Protein AF-0000000070417004 (afdb_homodimer)

Nearest PDB structures (foldseek):
  1mjh-assembly1_A  TM=8.478E-01  e=7.014E-10  Methanocaldococcus jannaschii
  3s3t-assembly1_A  TM=7.901E-01  e=2.194E-10  Lactiplantibacillus plantarum
  1mjh-assembly1_B  TM=7.418E-01  e=4.463E-10  Methanocaldococcus jannaschii
  3hgm-assembly2_D  TM=7.716E-01  e=3.096E-09  Halomonas elongata
  3hgm-assembly1_B  TM=7.021E-01  e=8.513E-10  Halomonas elongata

Structure (mmCIF, N/CA/C/O backbone):
data_AF-0000000070417004-model_v1
#
loop_
_entity.id
_entity.type
_entity.pdbx_description
1 polymer 'Uncharacterized protein LOC111131779'
#
loop_
_atom_site.group_PDB
_atom_site.id
_atom_site.type_symbol
_atom_site.label_atom_id
_atom_site.label_alt_id
_atom_site.label_comp_id
_atom_site.label_asym_id
_atom_site.label_entity_id
_atom_site.label_seq_id
_atom_site.pdbx_PDB_ins_code
_atom_site.Cartn_x
_atom_site.Cartn_y
_atom_site.Cartn_z
_atom_site.occupancy
_atom_site.B_iso_or_equiv
_atom_site.auth_seq_id
_atom_site.auth_comp_id
_atom_site.auth_asym_id
_atom_site.auth_atom_id
_atom_site.pdbx_PDB_model_num
ATOM 1 N N . MET A 1 1 ? 21.156 5.961 -2.596 1 75.19 1 MET A N 1
ATOM 2 C CA . MET A 1 1 ? 20.5 7.184 -2.129 1 75.19 1 MET A CA 1
ATOM 3 C C . MET A 1 1 ? 19.375 6.859 -1.156 1 75.19 1 MET A C 1
ATOM 5 O O . MET A 1 1 ? 18.797 5.777 -1.212 1 75.19 1 MET A O 1
ATOM 9 N N . ALA A 1 2 ? 19.109 7.773 -0.152 1 89.44 2 ALA A N 1
ATOM 10 C CA . ALA A 1 2 ? 18.094 7.555 0.874 1 89.44 2 ALA A CA 1
ATOM 11 C C . ALA A 1 2 ? 16.688 7.578 0.271 1 89.44 2 ALA A C 1
ATOM 13 O O . ALA A 1 2 ? 16.422 8.344 -0.654 1 89.44 2 ALA A O 1
ATOM 14 N N . ARG A 1 3 ? 15.898 6.703 0.619 1 96.19 3 ARG A N 1
ATOM 15 C CA . ARG A 1 3 ? 14.5 6.688 0.207 1 96.19 3 ARG A CA 1
ATOM 16 C C . ARG A 1 3 ? 13.703 7.781 0.91 1 96.19 3 ARG A C 1
ATOM 18 O O . ARG A 1 3 ? 13.898 8.023 2.104 1 96.19 3 ARG A O 1
ATOM 25 N N . THR A 1 4 ? 12.859 8.469 0.142 1 98 4 THR A N 1
ATOM 26 C CA . THR A 1 4 ? 11.914 9.406 0.732 1 98 4 THR A CA 1
ATOM 27 C C . THR A 1 4 ? 10.508 8.812 0.762 1 98 4 THR A C 1
ATOM 29 O O . THR A 1 4 ? 10 8.352 -0.264 1 98 4 THR A O 1
ATOM 32 N N . ILE A 1 5 ? 9.922 8.867 1.949 1 98.44 5 ILE A N 1
ATOM 33 C CA . ILE A 1 5 ? 8.594 8.312 2.168 1 98.44 5 ILE A CA 1
ATOM 34 C C . ILE A 1 5 ? 7.648 9.414 2.643 1 98.44 5 ILE A C 1
ATOM 36 O O . ILE A 1 5 ? 7.949 10.133 3.602 1 98.44 5 ILE A O 1
ATOM 40 N N . VAL A 1 6 ? 6.566 9.531 1.953 1 98.62 6 VAL A N 1
ATOM 41 C CA . VAL A 1 6 ? 5.527 10.453 2.406 1 98.62 6 VAL A CA 1
ATOM 42 C C . VAL A 1 6 ? 4.457 9.68 3.18 1 98.62 6 VAL A C 1
ATOM 44 O O . VAL A 1 6 ? 3.939 8.672 2.699 1 98.62 6 VAL A O 1
ATOM 47 N N . ILE A 1 7 ? 4.172 10.18 4.367 1 98.44 7 ILE A N 1
ATOM 48 C CA . ILE A 1 7 ? 3.115 9.578 5.18 1 98.44 7 ILE A CA 1
ATOM 49 C C . ILE A 1 7 ? 2.027 10.617 5.453 1 98.44 7 ILE A C 1
ATOM 51 O O . ILE A 1 7 ? 2.303 11.688 6.008 1 98.44 7 ILE A O 1
ATOM 55 N N . ALA A 1 8 ? 0.791 10.281 5.039 1 97.69 8 ALA A N 1
ATOM 56 C CA . ALA A 1 8 ? -0.36 11.148 5.273 1 97.69 8 ALA A CA 1
ATOM 57 C C . ALA A 1 8 ? -0.94 10.922 6.668 1 97.69 8 ALA A C 1
ATOM 59 O O . ALA A 1 8 ? -1.358 9.812 7 1 97.69 8 ALA A O 1
ATOM 60 N N . MET A 1 9 ? -0.96 12.008 7.43 1 95.38 9 MET A N 1
ATOM 61 C CA . MET A 1 9 ? -1.504 11.891 8.781 1 95.38 9 MET A CA 1
ATOM 62 C C . MET A 1 9 ? -2.477 13.023 9.078 1 95.38 9 MET A C 1
ATOM 64 O O . MET A 1 9 ? -2.279 14.148 8.617 1 95.38 9 MET A O 1
ATOM 68 N N . ASP A 1 10 ? -3.514 12.688 9.836 1 91.38 10 ASP A N 1
ATOM 69 C CA . ASP A 1 10 ? -4.508 13.703 10.164 1 91.38 10 ASP A CA 1
ATOM 70 C C . ASP A 1 10 ? -4.836 13.695 11.648 1 91.38 10 ASP A C 1
ATOM 72 O O . ASP A 1 10 ? -5.812 14.32 12.078 1 91.38 10 ASP A O 1
ATOM 76 N N . GLY A 1 11 ? -4.07 12.945 12.43 1 89.94 11 GLY A N 1
ATOM 77 C CA . GLY A 1 11 ? -4.277 12.867 13.875 1 89.94 11 GLY A CA 1
ATOM 78 C C . GLY A 1 11 ? -5.23 11.766 14.281 1 89.94 11 GLY A C 1
ATOM 79 O O . GLY A 1 11 ? -5.449 11.539 15.477 1 89.94 11 GLY A O 1
ATOM 80 N N . SER A 1 12 ? -5.852 11.062 13.367 1 90.19 12 SER A N 1
ATOM 81 C CA . SER A 1 12 ? -6.754 9.953 13.672 1 90.19 12 SER A CA 1
ATOM 82 C C . SER A 1 12 ? -5.98 8.695 14.047 1 90.19 12 SER A C 1
ATOM 84 O O . SER A 1 12 ? -4.789 8.578 13.742 1 90.19 12 SER A O 1
ATOM 86 N N . GLU A 1 13 ? -6.609 7.766 14.688 1 91.5 13 GLU A N 1
ATOM 87 C CA . GLU A 1 13 ? -6.016 6.473 15.016 1 91.5 13 GLU A CA 1
ATOM 88 C C . GLU A 1 13 ? -5.648 5.699 13.75 1 91.5 13 GLU A C 1
ATOM 90 O O . GLU A 1 13 ? -4.68 4.934 13.742 1 91.5 13 GLU A O 1
ATOM 95 N N . HIS A 1 14 ? -6.402 5.969 12.711 1 93.62 14 HIS A N 1
ATOM 96 C CA . HIS A 1 14 ? -6.133 5.285 11.445 1 93.62 14 HIS A CA 1
ATOM 97 C C . HIS A 1 14 ? -4.805 5.734 10.852 1 93.62 14 HIS A C 1
ATOM 99 O O . HIS A 1 14 ? -4.012 4.906 10.398 1 93.62 14 HIS A O 1
ATOM 105 N N . SER A 1 15 ? -4.586 7.051 10.852 1 94.62 15 SER A N 1
ATOM 106 C CA . SER A 1 15 ? -3.328 7.547 10.297 1 94.62 15 SER A CA 1
ATOM 107 C C . SER A 1 15 ? -2.158 7.23 11.219 1 94.62 15 SER A C 1
ATOM 109 O O . SER A 1 15 ? -1.04 6.992 10.758 1 94.62 15 SER A O 1
ATOM 111 N N . ASP A 1 16 ? -2.396 7.211 12.539 1 93.19 16 ASP A N 1
ATOM 112 C CA . ASP A 1 16 ? -1.365 6.789 13.484 1 93.19 16 ASP A CA 1
ATOM 113 C C . ASP A 1 16 ? -0.938 5.348 13.227 1 93.19 16 ASP A C 1
ATOM 115 O O . ASP A 1 16 ? 0.253 5.031 13.266 1 93.19 16 ASP A O 1
ATOM 119 N N . TYR A 1 17 ? -1.929 4.559 13 1 95.81 17 TYR A N 1
ATOM 120 C CA . TYR A 1 17 ? -1.629 3.162 12.703 1 95.81 17 TYR A CA 1
ATOM 121 C C . TYR A 1 17 ? -0.758 3.043 11.453 1 95.81 17 TYR A C 1
ATOM 123 O O . TYR A 1 17 ? 0.201 2.268 11.43 1 95.81 17 TYR A O 1
ATOM 131 N N . ALA A 1 18 ? -1.097 3.803 10.43 1 97.62 18 ALA A N 1
ATOM 132 C CA . ALA A 1 18 ? -0.323 3.756 9.195 1 97.62 18 ALA A CA 1
ATOM 133 C C . ALA A 1 18 ? 1.138 4.113 9.445 1 97.62 18 ALA A C 1
ATOM 135 O O . ALA A 1 18 ? 2.045 3.451 8.938 1 97.62 18 ALA A O 1
ATOM 136 N N . PHE A 1 19 ? 1.381 5.082 10.25 1 96.19 19 PHE A N 1
ATOM 137 C CA . PHE A 1 19 ? 2.734 5.5 10.594 1 96.19 19 PHE A CA 1
ATOM 138 C C . PHE A 1 19 ? 3.467 4.395 11.344 1 96.19 19 PHE A C 1
ATOM 140 O O . PHE A 1 19 ? 4.582 4.02 10.977 1 96.19 19 PHE A O 1
ATOM 147 N N . GLN A 1 20 ? 2.822 3.932 12.344 1 94.94 20 GLN A N 1
ATOM 148 C CA . GLN A 1 20 ? 3.439 2.898 13.164 1 94.94 20 GLN A CA 1
ATOM 149 C C . GLN A 1 20 ? 3.74 1.646 12.352 1 94.94 20 GLN A C 1
ATOM 151 O O . GLN A 1 20 ? 4.797 1.032 12.508 1 94.94 20 GLN A O 1
ATOM 156 N N . TRP A 1 21 ? 2.803 1.31 11.562 1 96.94 21 TRP A N 1
ATOM 157 C CA . TRP A 1 21 ? 2.998 0.137 10.719 1 96.94 21 TRP A CA 1
ATOM 158 C C . TRP A 1 21 ? 4.203 0.32 9.805 1 96.94 21 TRP A C 1
ATOM 160 O O . TRP A 1 21 ? 5.035 -0.582 9.68 1 96.94 21 TRP A O 1
ATOM 170 N N . TYR A 1 22 ? 4.316 1.512 9.117 1 97.38 22 TYR A N 1
ATOM 171 C CA . TYR A 1 22 ? 5.465 1.801 8.266 1 97.38 22 TYR A CA 1
ATOM 172 C C . TYR A 1 22 ? 6.766 1.65 9.039 1 97.38 22 TYR A C 1
ATOM 174 O O . TYR A 1 22 ? 7.695 0.982 8.578 1 97.38 22 TYR A O 1
ATOM 182 N N . VAL A 1 23 ? 6.801 2.215 10.172 1 95.38 23 VAL A N 1
ATOM 183 C CA . VAL A 1 23 ? 8.031 2.23 10.961 1 95.38 23 VAL A CA 1
ATOM 184 C C . VAL A 1 23 ? 8.422 0.804 11.336 1 95.38 23 VAL A C 1
ATOM 186 O O . VAL A 1 23 ? 9.586 0.426 11.227 1 95.38 23 VAL A O 1
ATOM 189 N N . LYS A 1 24 ? 7.473 0.057 11.648 1 94.69 24 LYS A N 1
ATOM 190 C CA . LYS A 1 24 ? 7.734 -1.299 12.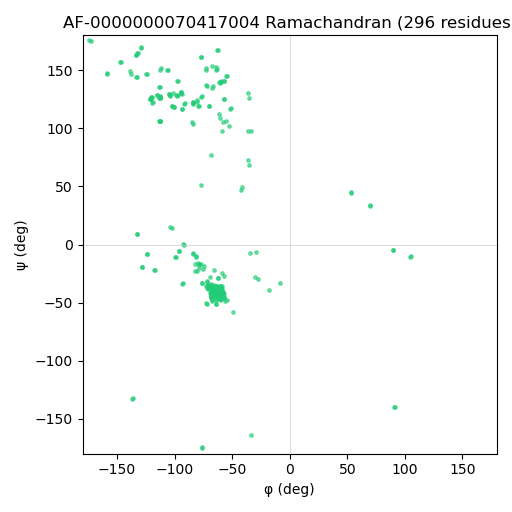125 1 94.69 24 LYS A CA 1
ATOM 191 C C . LYS A 1 24 ? 8.102 -2.227 10.969 1 94.69 24 LYS A C 1
ATOM 193 O O . LYS A 1 24 ? 8.953 -3.104 11.117 1 94.69 24 LYS A O 1
ATOM 198 N N . ASN A 1 25 ? 7.523 -1.965 9.828 1 96.19 25 ASN A N 1
ATOM 199 C CA . ASN A 1 25 ? 7.566 -3.041 8.844 1 96.19 25 ASN A CA 1
ATOM 200 C C . ASN A 1 25 ? 8.344 -2.631 7.594 1 96.19 25 ASN A C 1
ATOM 202 O O . ASN A 1 25 ? 8.828 -3.484 6.848 1 96.19 25 ASN A O 1
ATOM 206 N N . THR A 1 26 ? 8.469 -1.337 7.34 1 95.81 26 THR A N 1
ATOM 207 C CA . THR A 1 26 ? 9.008 -0.952 6.039 1 95.81 26 THR A CA 1
ATOM 208 C C . THR A 1 26 ? 10.164 0.026 6.203 1 95.81 26 THR A C 1
ATOM 210 O O . THR A 1 26 ? 10.969 0.202 5.285 1 95.81 26 THR A O 1
ATOM 213 N N . TYR A 1 27 ? 10.258 0.646 7.309 1 95.19 27 TYR A N 1
ATOM 214 C CA . TYR A 1 27 ? 11.297 1.634 7.547 1 95.19 27 TYR A CA 1
ATOM 215 C C . TYR A 1 27 ? 12.68 1.009 7.402 1 95.19 27 TYR A C 1
ATOM 217 O O . TYR A 1 27 ? 12.906 -0.12 7.848 1 95.19 27 TYR A O 1
ATOM 225 N N . ARG A 1 28 ? 13.578 1.747 6.809 1 93.69 28 ARG A N 1
ATOM 226 C CA . ARG A 1 28 ? 15.008 1.454 6.734 1 93.69 28 ARG A CA 1
ATOM 227 C C . ARG A 1 28 ? 15.828 2.615 7.281 1 93.69 28 ARG A C 1
ATOM 229 O O . ARG A 1 28 ? 15.477 3.779 7.086 1 93.69 28 ARG A O 1
ATOM 236 N N . GLU A 1 29 ? 16.875 2.176 7.848 1 91.62 29 GLU A N 1
ATOM 237 C CA . GLU A 1 29 ? 17.781 3.225 8.312 1 91.62 29 GLU A CA 1
ATOM 238 C C . GLU A 1 29 ? 18.203 4.141 7.168 1 91.62 29 GLU A C 1
ATOM 240 O O . GLU A 1 29 ? 18.609 3.666 6.105 1 91.62 29 GLU A O 1
ATOM 245 N N . GLY A 1 30 ? 17.969 5.41 7.391 1 92.75 30 GLY A N 1
ATOM 246 C CA . GLY A 1 30 ? 18.328 6.391 6.379 1 92.75 30 GLY A CA 1
ATOM 247 C C . GLY A 1 30 ? 17.125 6.914 5.602 1 92.75 30 GLY A C 1
ATOM 248 O O . GLY A 1 30 ? 17.25 7.887 4.855 1 92.75 30 GLY A O 1
ATOM 249 N N . ASP A 1 31 ? 16.016 6.293 5.781 1 96.31 31 ASP A N 1
ATOM 250 C CA . ASP A 1 31 ? 14.805 6.812 5.148 1 96.31 31 ASP A CA 1
ATOM 251 C C . ASP A 1 31 ? 14.547 8.258 5.566 1 96.31 31 ASP A C 1
ATOM 253 O O . ASP A 1 31 ? 14.727 8.617 6.734 1 96.31 31 ASP A O 1
ATOM 257 N N . LYS A 1 32 ? 14.117 9.023 4.633 1 96.12 32 LYS A N 1
ATOM 258 C CA . LYS A 1 32 ? 13.586 10.359 4.906 1 96.12 32 LYS A CA 1
ATOM 259 C C . LYS A 1 32 ? 12.062 10.352 4.906 1 96.12 32 LYS A C 1
ATOM 261 O O . LYS A 1 32 ? 11.438 10.117 3.871 1 96.12 32 LYS A O 1
ATOM 266 N N . VAL A 1 33 ? 11.562 10.688 6.047 1 96.88 33 VAL A N 1
ATOM 267 C CA . VAL A 1 33 ? 10.117 10.617 6.18 1 96.88 33 VAL A CA 1
ATOM 268 C C . VAL A 1 33 ? 9.523 12.031 6.152 1 96.88 33 VAL A C 1
ATOM 270 O O . VAL A 1 33 ? 10 12.914 6.863 1 96.88 33 VAL A O 1
ATOM 273 N N . VAL A 1 34 ? 8.523 12.227 5.301 1 97.44 34 VAL A N 1
ATOM 274 C CA . VAL A 1 34 ? 7.773 13.477 5.246 1 97.44 34 VAL A CA 1
ATOM 275 C C . VAL A 1 34 ? 6.336 13.234 5.699 1 97.44 34 VAL A C 1
ATOM 277 O O . VAL A 1 34 ? 5.547 12.617 4.977 1 97.44 34 VAL A O 1
ATOM 280 N N . ILE A 1 35 ? 6.09 13.703 6.863 1 97.19 35 ILE A N 1
ATOM 281 C CA . ILE A 1 35 ? 4.719 13.633 7.352 1 97.19 35 ILE A CA 1
ATOM 282 C C . ILE A 1 35 ? 3.916 14.82 6.82 1 97.19 35 ILE A C 1
ATOM 284 O O . ILE A 1 35 ? 4.289 15.969 7.039 1 97.19 35 ILE A O 1
ATOM 288 N N . VAL A 1 36 ? 2.814 14.5 6.117 1 96.69 36 VAL A N 1
ATOM 289 C CA . VAL A 1 36 ? 1.97 15.539 5.543 1 96.69 36 VAL A CA 1
ATOM 290 C C . VAL A 1 36 ? 0.613 15.555 6.246 1 96.69 36 VAL A C 1
ATOM 292 O O . VAL A 1 36 ? -0.021 14.508 6.398 1 96.69 36 VAL A O 1
ATOM 295 N N . TYR A 1 37 ? 0.25 16.672 6.699 1 92.38 37 TYR A N 1
ATOM 296 C CA . TYR A 1 37 ? -1.068 16.812 7.309 1 92.38 37 TYR A CA 1
ATOM 297 C C . TYR A 1 37 ? -1.733 18.109 6.883 1 92.38 37 TYR A C 1
ATOM 299 O O . TYR A 1 37 ? -1.06 19.047 6.43 1 92.38 37 TYR A O 1
ATOM 307 N N . CYS A 1 38 ? -3.039 18 6.777 1 82.75 38 CYS A N 1
ATOM 308 C CA . CYS A 1 38 ? -3.801 19.188 6.387 1 82.75 38 CYS A CA 1
ATOM 309 C C . CYS A 1 38 ? -4.406 19.875 7.602 1 82.75 38 CYS A C 1
ATOM 311 O O . CYS A 1 38 ? -4.887 19.203 8.523 1 82.75 38 CYS A O 1
ATOM 313 N N . ALA A 1 39 ? -4.152 21.109 7.672 1 65.44 39 ALA A N 1
ATOM 314 C CA . ALA A 1 39 ? -4.645 21.969 8.75 1 65.44 39 ALA A CA 1
ATOM 315 C C . ALA A 1 39 ? -6.164 22.094 8.703 1 65.44 39 ALA A C 1
ATOM 317 O O . ALA A 1 39 ? -6.781 22.625 9.625 1 65.44 39 ALA A O 1
ATOM 318 N N . GLU A 1 40 ? -6.809 21.859 7.57 1 56.81 40 GLU A N 1
ATOM 319 C CA . GLU A 1 40 ? -8.156 22.406 7.422 1 56.81 40 GLU A CA 1
ATOM 320 C C . GLU A 1 40 ? -9.086 21.875 8.516 1 56.81 40 GLU A C 1
ATOM 322 O O . GLU A 1 40 ? -9.203 20.672 8.703 1 56.81 40 GLU A O 1
ATOM 327 N N . TYR A 1 41 ? -9.195 22.734 9.5 1 46.91 41 TYR A N 1
ATOM 328 C CA . TYR A 1 41 ? -10.094 22.922 10.625 1 46.91 41 TYR A CA 1
ATOM 329 C C . TYR A 1 41 ? -11.508 22.484 10.273 1 46.91 41 TYR A C 1
ATOM 331 O O . TYR A 1 41 ? -11.852 22.344 9.102 1 46.91 41 TYR A O 1
ATOM 339 N N . ASN A 1 42 ? -12.609 22.953 11.18 1 42.78 42 ASN A N 1
ATOM 340 C CA . ASN A 1 42 ? -14.016 22.984 11.578 1 42.78 42 ASN A CA 1
ATOM 341 C C . ASN A 1 42 ? -14.922 23.375 10.414 1 42.78 42 ASN A C 1
ATOM 343 O O . ASN A 1 42 ? -14.609 24.312 9.664 1 42.78 42 ASN A O 1
ATOM 347 N N . GLU A 1 43 ? -15.562 22.484 9.82 1 43.69 43 GLU A N 1
ATOM 348 C CA . GLU A 1 43 ? -16.859 22.734 9.219 1 43.69 43 GLU A CA 1
ATOM 349 C C . GLU A 1 43 ? -17.391 24.125 9.602 1 43.69 43 GLU A C 1
ATOM 351 O O . GLU A 1 43 ? -18.406 24.578 9.07 1 43.69 43 GLU A O 1
ATOM 356 N N . LEU A 1 44 ? -17.125 24.609 10.727 1 41.09 44 LEU A N 1
ATOM 357 C CA . LEU A 1 44 ? -17.797 25.844 11.133 1 41.09 44 LEU A CA 1
ATOM 358 C C . LEU A 1 44 ? -17.5 26.969 10.148 1 41.09 44 LEU A C 1
ATOM 360 O O . LEU A 1 44 ? -18.156 28.016 10.18 1 41.09 44 LEU A O 1
ATOM 364 N N . ALA A 1 45 ? -16.453 26.922 9.461 1 39.09 45 ALA A N 1
ATOM 365 C CA . ALA A 1 45 ? -16.266 28.062 8.562 1 39.09 45 ALA A CA 1
ATOM 366 C C . ALA A 1 45 ? -17.109 27.922 7.305 1 39.09 45 ALA A C 1
ATOM 368 O O . ALA A 1 45 ? -17.125 28.812 6.453 1 39.09 45 ALA A O 1
ATOM 369 N N . LYS A 1 46 ? -17.469 26.797 7.059 1 45.84 46 LYS A N 1
ATOM 370 C CA . LYS A 1 46 ? -18.359 26.766 5.895 1 45.84 46 LYS A CA 1
ATOM 371 C C . LYS A 1 46 ? -19.75 27.281 6.246 1 45.84 46 LYS A C 1
ATOM 373 O O . LYS A 1 46 ? -20.656 27.219 5.418 1 45.84 46 LYS A O 1
ATOM 378 N N . GLN A 1 47 ? -20 27.234 7.473 1 40.19 47 GLN A N 1
ATOM 379 C CA . GLN A 1 47 ? -21.312 27.812 7.688 1 40.19 47 GLN A CA 1
ATOM 380 C C . GLN A 1 47 ? -21.359 29.281 7.238 1 40.19 47 GLN A C 1
ATOM 382 O O . GLN A 1 47 ? -20.5 30.078 7.605 1 40.19 47 GLN A O 1
ATOM 387 N N . PRO A 1 48 ? -22.031 29.516 6.184 1 40.91 48 PRO A N 1
ATOM 388 C CA . PRO A 1 48 ? -22.219 30.922 5.863 1 40.91 48 PRO A CA 1
ATOM 389 C C . PRO A 1 48 ? -22.328 31.797 7.113 1 40.91 48 PRO A C 1
ATOM 391 O O . PRO A 1 48 ? -23.094 31.5 8.023 1 40.91 48 PRO A O 1
ATOM 394 N N . LEU A 1 49 ? -21.25 32.406 7.504 1 39.31 49 LEU A N 1
ATOM 395 C CA . LEU A 1 49 ? -21.484 33.469 8.492 1 39.31 49 LEU A CA 1
ATOM 396 C C . LEU A 1 49 ? -22.797 34.188 8.227 1 39.31 49 LEU A C 1
ATOM 398 O O . LEU A 1 49 ? -22.938 34.875 7.219 1 39.31 49 LEU A O 1
ATOM 402 N N . THR A 1 50 ? -23.906 33.562 8.406 1 41.59 50 THR A N 1
ATOM 403 C CA . THR A 1 50 ? -25 34.531 8.453 1 41.59 50 THR A CA 1
ATOM 404 C C . THR A 1 50 ? -24.547 35.812 9.125 1 41.59 50 THR A C 1
ATOM 406 O O . THR A 1 50 ? -23.875 35.781 10.156 1 41.59 50 THR A O 1
ATOM 409 N N . LEU A 1 51 ? -24.703 37 8.5 1 41 51 LEU A N 1
ATOM 410 C CA . LEU A 1 51 ? -24.5 38.406 8.844 1 41 51 LEU A CA 1
ATOM 411 C C . LEU A 1 51 ? -24.703 38.625 10.336 1 41 51 LEU A C 1
ATOM 413 O O . LEU A 1 51 ? -24.812 39.781 10.781 1 41 51 LEU A O 1
ATOM 417 N N . MET A 1 52 ? -25.172 37.562 11.117 1 42.75 52 MET A N 1
ATOM 418 C CA . MET A 1 52 ? -25.406 38.219 12.414 1 42.75 52 MET A CA 1
ATOM 419 C C . MET A 1 52 ? -24.078 38.656 13.039 1 42.75 52 MET A C 1
ATOM 421 O O . MET A 1 52 ? -23.016 38.125 12.711 1 42.75 52 MET A O 1
ATOM 425 N N . SER A 1 53 ? -23.969 39.656 13.875 1 43.12 53 SER A N 1
ATOM 426 C CA . SER A 1 53 ? -22.938 40.312 14.648 1 43.12 53 SER A CA 1
ATOM 427 C C . SER A 1 53 ? -21.984 39.312 15.273 1 43.12 53 SER A C 1
ATOM 429 O O . SER A 1 53 ? -22.203 38.844 16.391 1 43.12 53 SER A O 1
ATOM 431 N N . VAL A 1 54 ? -21.531 38.438 14.469 1 49.94 54 VAL A N 1
ATOM 432 C CA . VAL A 1 54 ? -20.609 37.531 15.109 1 49.94 54 VAL A CA 1
ATOM 433 C C . VAL A 1 54 ? -19.438 38.281 15.711 1 49.94 54 VAL A C 1
ATOM 435 O O . VAL A 1 54 ? -18.797 39.094 15.023 1 49.94 54 VAL A O 1
ATOM 438 N N . ASP A 1 55 ? -19.422 38.406 16.984 1 52.69 55 ASP A N 1
ATOM 439 C CA . ASP A 1 55 ? -18.422 39.094 17.781 1 52.69 55 ASP A CA 1
ATOM 440 C C . ASP A 1 55 ? -17.016 38.625 17.438 1 52.69 55 ASP A C 1
ATOM 442 O O . ASP A 1 55 ? -16.781 37.438 17.219 1 52.69 55 ASP A O 1
ATOM 446 N N . LYS A 1 56 ? -16.141 39.531 16.922 1 56.44 56 LYS A N 1
ATOM 447 C CA . LYS A 1 56 ? -14.727 39.375 16.594 1 56.44 56 LYS A CA 1
ATOM 448 C C . LYS A 1 56 ? -14.047 38.375 17.484 1 56.44 56 LYS A C 1
ATOM 450 O O . LYS A 1 56 ? -13.133 37.656 17.062 1 56.44 56 LYS A O 1
ATOM 455 N N . SER A 1 57 ? -14.633 38.281 18.719 1 57.31 57 SER A N 1
ATOM 456 C CA . SER A 1 57 ? -14 37.406 19.688 1 57.31 57 SER A CA 1
ATOM 457 C C . SER A 1 57 ? -14.195 35.938 19.312 1 57.31 57 SER A C 1
ATOM 459 O O . SER A 1 57 ? -13.312 35.125 19.547 1 57.31 57 SER A O 1
ATOM 461 N N . LEU A 1 58 ? -15.328 35.656 18.75 1 53.91 58 LEU A N 1
ATOM 462 C CA . LEU A 1 58 ? -15.617 34.281 18.391 1 53.91 58 LEU A CA 1
ATOM 463 C C . LEU A 1 58 ? -14.758 33.844 17.203 1 53.91 58 LEU A C 1
ATOM 465 O O . LEU A 1 58 ? -14.273 32.688 17.172 1 53.91 58 LEU A O 1
ATOM 469 N N . ILE A 1 59 ? -14.562 34.781 16.328 1 54.38 59 ILE A N 1
ATOM 470 C CA . ILE A 1 59 ? -13.727 34.469 15.172 1 54.38 59 ILE A CA 1
ATOM 471 C C . ILE A 1 59 ? -12.289 34.25 15.625 1 54.38 59 ILE A C 1
ATOM 473 O O . ILE A 1 59 ? -11.625 33.312 15.156 1 54.38 59 ILE A O 1
ATOM 477 N N . THR A 1 60 ? -11.82 35.125 16.484 1 56.06 60 THR A N 1
ATOM 478 C CA . THR A 1 60 ? -10.461 34.969 17.016 1 56.06 60 THR A CA 1
ATOM 479 C C . THR A 1 60 ? -10.297 33.656 17.734 1 56.06 60 THR A C 1
ATOM 481 O O . THR A 1 60 ? -9.258 33 17.594 1 56.06 60 THR A O 1
ATOM 484 N N . ASN A 1 61 ? -11.328 33.219 18.469 1 54.88 61 ASN A N 1
ATOM 485 C CA . ASN A 1 61 ? -11.25 31.969 19.203 1 54.88 61 ASN A CA 1
ATOM 486 C C . ASN A 1 61 ? -11.203 30.766 18.266 1 54.88 61 ASN A C 1
ATOM 488 O O . ASN A 1 61 ? -10.5 29.781 18.531 1 54.88 61 ASN A O 1
ATOM 492 N N . LEU A 1 62 ? -11.867 30.891 17.203 1 54.44 62 LEU A N 1
ATOM 493 C CA . LEU A 1 62 ? -11.867 29.797 16.234 1 54.44 62 LEU A CA 1
ATOM 494 C C . LEU A 1 62 ? -10.508 29.656 15.57 1 54.44 62 LEU A C 1
ATOM 496 O O . LEU A 1 62 ? -10.008 28.547 15.383 1 54.44 62 LEU A O 1
ATOM 500 N N . ILE A 1 63 ? -9.992 30.781 15.281 1 58.06 63 ILE A N 1
ATOM 501 C CA . ILE A 1 63 ? -8.672 30.797 14.656 1 58.06 63 ILE A CA 1
ATOM 502 C C . ILE A 1 63 ? -7.633 30.266 15.641 1 58.06 63 ILE A C 1
ATOM 504 O O . ILE A 1 63 ? -6.762 29.469 15.273 1 58.06 63 ILE A O 1
ATOM 508 N N . GLU A 1 64 ? -7.805 30.766 16.906 1 61 64 GLU A N 1
ATOM 509 C CA . GLU A 1 64 ? -6.863 30.328 17.938 1 61 64 GLU A CA 1
ATOM 510 C C . GLU A 1 64 ? -7.012 28.828 18.219 1 61 64 GLU A C 1
ATOM 512 O O . GLU A 1 64 ? -6.02 28.141 18.422 1 61 64 GLU A O 1
ATOM 517 N N . GLY A 1 65 ? -8.211 28.375 18.141 1 62.41 65 GLY A N 1
ATOM 518 C CA . GLY A 1 65 ? -8.461 26.953 18.344 1 62.41 65 GLY A CA 1
ATOM 519 C C . GLY A 1 65 ? -7.867 26.078 17.266 1 62.41 65 GLY A C 1
ATOM 520 O O . GLY A 1 65 ? -7.25 25.062 17.562 1 62.41 65 GLY A O 1
ATOM 521 N N . GLU A 1 66 ? -7.961 26.594 16.141 1 65.94 66 GLU A N 1
ATOM 522 C CA . GLU A 1 66 ? -7.418 25.844 15.008 1 65.94 66 GLU A CA 1
ATOM 523 C C . GLU A 1 66 ? -5.895 25.812 15.047 1 65.94 66 GLU A C 1
ATOM 525 O O . GLU A 1 66 ? -5.281 24.781 14.781 1 65.94 66 GLU A O 1
ATOM 530 N N . GLU A 1 67 ? -5.375 26.922 15.453 1 71.75 67 GLU A N 1
ATOM 531 C CA . GLU A 1 67 ? -3.922 27 15.555 1 71.75 67 GLU A CA 1
ATOM 532 C C . GLU A 1 67 ? -3.393 26.094 16.656 1 71.75 67 GLU A C 1
ATOM 534 O O . GLU A 1 67 ? -2.34 25.469 16.5 1 71.75 67 GLU A O 1
ATOM 539 N N . THR A 1 68 ? -4.215 26.062 17.656 1 76.06 68 THR A N 1
ATOM 540 C CA . THR A 1 68 ? -3.807 25.219 18.766 1 76.06 68 THR A CA 1
ATOM 541 C C . THR A 1 68 ? -3.877 23.734 18.375 1 76.06 68 THR A C 1
ATOM 543 O O . THR A 1 68 ? -2.979 22.953 18.688 1 76.06 68 THR A O 1
ATOM 546 N N . LYS A 1 69 ? -4.832 23.422 17.641 1 76.06 69 LYS A N 1
ATOM 547 C CA . LYS A 1 69 ? -4.969 22.047 17.188 1 76.06 69 LYS A CA 1
ATOM 548 C C . LYS A 1 69 ? -3.844 21.656 16.219 1 76.06 69 LYS A C 1
ATOM 550 O O . LYS A 1 69 ? -3.291 20.562 16.312 1 76.06 69 LYS A O 1
ATOM 555 N N . VAL A 1 70 ? -3.561 22.531 15.445 1 77.25 70 VAL A N 1
ATOM 556 C CA . VAL A 1 70 ? -2.504 22.312 14.461 1 77.25 70 VAL A CA 1
ATOM 557 C C . VAL A 1 70 ? -1.163 22.156 15.172 1 77.25 70 VAL A C 1
ATOM 559 O O . VAL A 1 70 ? -0.385 21.25 14.844 1 77.25 70 VAL A O 1
ATOM 562 N N . LYS A 1 71 ? -0.98 22.969 16.141 1 82.44 71 LYS A N 1
ATOM 563 C CA . LYS A 1 71 ? 0.27 22.906 16.891 1 82.44 71 LYS A CA 1
ATOM 564 C C . LYS A 1 71 ? 0.366 21.594 17.672 1 82.44 71 LYS A C 1
ATOM 566 O O . LYS A 1 71 ? 1.439 20.984 17.75 1 82.44 71 LYS A O 1
ATOM 571 N N . LYS A 1 72 ? -0.705 21.234 18.141 1 83.69 72 LYS A N 1
ATOM 572 C CA . LYS A 1 72 ? -0.73 19.984 18.906 1 83.69 72 LYS A CA 1
ATOM 573 C C . LYS A 1 72 ? -0.444 18.797 18 1 83.69 72 LYS A C 1
ATOM 575 O O . LYS A 1 72 ? 0.294 17.875 18.391 1 83.69 72 LYS A O 1
ATOM 580 N N . LEU A 1 73 ? -0.983 18.844 16.906 1 84.25 73 LEU A N 1
ATOM 581 C CA . LEU A 1 73 ? -0.767 17.75 15.969 1 84.25 73 LEU A CA 1
ATOM 582 C C . LEU A 1 73 ? 0.686 17.703 15.508 1 84.25 73 LEU A C 1
ATOM 584 O O . LEU A 1 73 ? 1.293 16.641 15.461 1 84.25 73 LEU A O 1
ATOM 588 N N . ALA A 1 74 ? 1.162 18.797 15.234 1 87.81 74 ALA A N 1
ATOM 589 C CA . ALA A 1 74 ? 2.564 18.875 14.836 1 87.81 74 ALA A CA 1
ATOM 590 C C . ALA A 1 74 ? 3.48 18.344 15.93 1 87.81 74 ALA A C 1
ATOM 592 O O . ALA A 1 74 ? 4.418 17.594 15.656 1 87.81 74 ALA A O 1
ATOM 593 N N . ALA A 1 75 ? 3.182 18.766 17.125 1 89.94 75 ALA A N 1
ATOM 594 C CA . ALA A 1 75 ? 3.979 18.312 18.25 1 89.94 75 ALA A CA 1
ATOM 595 C C . ALA A 1 75 ? 3.895 16.781 18.406 1 89.94 75 ALA A C 1
ATOM 597 O O . ALA A 1 75 ? 4.898 16.125 18.688 1 89.94 75 ALA A O 1
ATOM 598 N N . LYS A 1 76 ? 2.752 16.312 18.219 1 88.94 76 LYS A N 1
ATOM 599 C CA . LYS A 1 76 ? 2.553 14.867 18.281 1 88.94 76 LYS A CA 1
ATOM 600 C C . LYS A 1 76 ? 3.408 14.156 17.234 1 88.94 76 LYS A C 1
ATOM 602 O O . LYS A 1 76 ? 4.055 13.148 17.547 1 88.94 76 LYS A O 1
ATOM 607 N N . PHE A 1 77 ? 3.455 14.68 16.078 1 88.94 77 PHE A N 1
ATOM 608 C CA . PHE A 1 77 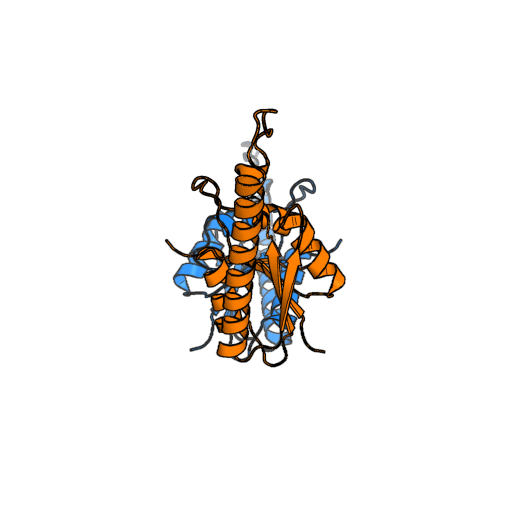? 4.199 14.039 14.992 1 88.94 77 PHE A CA 1
ATOM 609 C C . PHE A 1 77 ? 5.699 14.172 15.219 1 88.94 77 PHE A C 1
ATOM 611 O O . PHE A 1 77 ? 6.461 13.242 14.938 1 88.94 77 PHE A O 1
ATOM 618 N N . GLU A 1 78 ? 6.082 15.297 15.758 1 89.69 78 GLU A N 1
ATOM 619 C CA . GLU A 1 78 ? 7.488 15.477 16.109 1 89.69 78 GLU A CA 1
ATOM 620 C C . GLU A 1 78 ? 7.934 14.453 17.156 1 89.69 78 GLU A C 1
ATOM 622 O O . GLU A 1 78 ? 9.023 13.891 17.047 1 89.69 78 GLU A O 1
ATOM 627 N N . GLU A 1 79 ? 7.082 14.281 18.047 1 89.94 79 GLU A N 1
ATOM 628 C CA . GLU A 1 79 ? 7.383 13.305 19.094 1 89.94 79 GLU A CA 1
ATOM 629 C C . GLU A 1 79 ? 7.484 11.891 18.516 1 89.94 79 GLU A C 1
ATOM 631 O O . GLU A 1 79 ? 8.344 11.109 18.922 1 89.94 79 GLU A O 1
ATOM 636 N N . LEU A 1 80 ? 6.648 11.594 17.656 1 85.56 80 LEU A N 1
ATOM 637 C CA . LEU A 1 80 ? 6.672 10.289 17.016 1 85.56 80 LEU A CA 1
ATOM 638 C C . LEU A 1 80 ? 7.992 10.062 16.281 1 85.56 80 LEU A C 1
ATOM 640 O O . LEU A 1 80 ? 8.625 9.016 16.453 1 85.56 80 LEU A O 1
ATOM 644 N N . VAL A 1 81 ? 8.398 11.016 15.516 1 87.69 81 VAL A N 1
ATOM 645 C CA . VAL A 1 81 ? 9.625 10.906 14.734 1 87.69 81 VAL A CA 1
ATOM 646 C C . VAL A 1 81 ? 10.828 10.781 15.672 1 87.69 81 VAL A C 1
ATOM 648 O O . VAL A 1 81 ? 11.727 9.977 15.422 1 87.69 81 VAL A O 1
ATOM 651 N N . LYS A 1 82 ? 10.781 11.5 16.734 1 88.44 82 LYS A N 1
ATOM 652 C CA . LYS A 1 82 ? 11.867 11.461 17.719 1 88.44 82 LYS A CA 1
ATOM 653 C C . LYS A 1 82 ? 11.906 10.117 18.438 1 88.44 82 LYS A C 1
ATOM 655 O O . LYS A 1 82 ? 12.969 9.523 18.594 1 88.44 82 LYS A O 1
ATOM 660 N N . THR A 1 83 ? 10.781 9.688 18.797 1 88.62 83 THR A N 1
ATOM 661 C CA . THR A 1 83 ? 10.664 8.445 19.547 1 88.62 83 THR A CA 1
ATOM 662 C C . THR A 1 83 ? 11.211 7.273 18.734 1 88.62 83 THR A C 1
ATOM 664 O O . THR A 1 83 ? 11.883 6.395 19.266 1 88.62 83 THR A O 1
ATOM 667 N N . TYR A 1 84 ? 11.008 7.32 17.5 1 87.38 84 TYR A N 1
ATOM 668 C CA . TYR A 1 84 ? 11.414 6.199 16.656 1 87.38 84 TYR A CA 1
ATOM 669 C C . TYR A 1 84 ? 12.781 6.453 16.031 1 87.38 84 TYR A C 1
ATOM 671 O O . TYR A 1 84 ? 13.32 5.598 15.328 1 87.38 84 TYR A O 1
ATOM 679 N N . GLY A 1 85 ? 13.344 7.68 16.25 1 88.75 85 GLY A N 1
ATOM 680 C CA . GLY A 1 85 ? 14.664 8.008 15.742 1 88.75 85 GLY A CA 1
ATOM 681 C C . GLY A 1 85 ? 14.711 8.141 14.227 1 88.75 85 GLY A C 1
ATOM 682 O O . GLY A 1 85 ? 15.688 7.754 13.594 1 88.75 85 GLY A O 1
ATOM 683 N N . ILE A 1 86 ? 13.664 8.602 13.68 1 90.69 86 ILE A N 1
ATOM 684 C CA . ILE A 1 86 ? 13.539 8.695 12.234 1 90.69 86 ILE A CA 1
ATOM 685 C C . ILE A 1 86 ? 13.898 10.102 11.773 1 90.69 86 ILE A C 1
ATOM 687 O O . ILE A 1 86 ? 13.562 11.086 12.438 1 90.69 86 ILE A O 1
ATOM 691 N N . GLU A 1 87 ? 14.586 10.133 10.648 1 90.25 87 GLU A N 1
ATOM 692 C CA . GLU A 1 87 ? 14.805 11.422 10 1 90.25 87 GLU A CA 1
ATOM 693 C C . GLU A 1 87 ? 13.578 11.852 9.195 1 90.25 87 GLU A C 1
ATOM 695 O O . GLU A 1 87 ? 13.055 11.07 8.391 1 90.25 87 GLU A O 1
ATOM 700 N N . GLY A 1 88 ? 13.125 12.969 9.547 1 88.38 88 GLY A N 1
ATOM 701 C CA . GLY A 1 88 ? 11.977 13.398 8.766 1 88.38 88 GLY A CA 1
ATOM 702 C C . GLY A 1 88 ? 11.547 14.82 9.086 1 88.38 88 GLY A C 1
ATOM 703 O O . GLY A 1 88 ? 12.203 15.516 9.859 1 88.38 88 GLY A O 1
ATOM 704 N N . LYS A 1 89 ? 10.562 15.258 8.312 1 93.31 89 LYS A N 1
ATOM 705 C CA . LYS A 1 89 ? 9.961 16.578 8.516 1 93.31 89 LYS A CA 1
ATOM 706 C C . LYS A 1 89 ? 8.438 16.484 8.477 1 93.31 89 LYS A C 1
ATOM 708 O O . LYS A 1 89 ? 7.879 15.484 8.039 1 93.31 89 LYS A O 1
ATOM 713 N N . ILE A 1 90 ? 7.891 17.5 8.977 1 94.44 90 ILE A N 1
ATOM 714 C CA . ILE A 1 90 ? 6.441 17.656 9.016 1 94.44 90 ILE A CA 1
ATOM 715 C C . ILE A 1 90 ? 6.012 18.797 8.102 1 94.44 90 ILE A C 1
ATOM 717 O O . ILE A 1 90 ? 6.52 19.922 8.227 1 94.44 90 ILE A O 1
ATOM 721 N N . VAL A 1 91 ? 5.121 18.5 7.223 1 94.75 91 VAL A N 1
ATOM 722 C CA . VAL A 1 91 ? 4.652 19.5 6.277 1 94.75 91 VAL A CA 1
ATOM 723 C C . VAL A 1 91 ? 3.143 19.688 6.414 1 94.75 91 VAL A C 1
ATOM 725 O O . VAL A 1 91 ? 2.387 18.719 6.344 1 94.75 91 VAL A O 1
ATOM 728 N N . ARG A 1 92 ? 2.807 20.875 6.625 1 92.94 92 ARG A N 1
ATOM 729 C CA . ARG A 1 92 ? 1.393 21.219 6.645 1 92.94 92 ARG A CA 1
ATOM 730 C C . ARG A 1 92 ? 0.933 21.719 5.277 1 92.94 92 ARG A C 1
ATOM 732 O O . ARG A 1 92 ? 1.589 22.562 4.664 1 92.94 92 ARG A O 1
ATOM 739 N N . VAL A 1 93 ? -0.153 21.125 4.848 1 91.38 93 VAL A N 1
ATOM 740 C CA . VAL A 1 93 ? -0.686 21.594 3.57 1 91.38 93 VAL A CA 1
ATOM 741 C C . VAL A 1 93 ? -2.023 22.297 3.795 1 91.38 93 VAL A C 1
ATOM 743 O O . VAL A 1 93 ? -2.711 22.031 4.785 1 91.38 93 VAL A O 1
ATOM 746 N N . ASN A 1 94 ? -2.277 23.234 2.877 1 83.94 94 ASN A N 1
ATOM 747 C CA . ASN A 1 94 ? -3.551 23.953 2.881 1 83.94 94 ASN A CA 1
ATOM 748 C C . ASN A 1 94 ? -4.453 23.5 1.737 1 83.94 94 ASN A C 1
ATOM 750 O O . ASN A 1 94 ? -3.965 23.016 0.709 1 83.94 94 ASN A O 1
ATOM 754 N N . GLY A 1 95 ? -5.719 23.578 1.966 1 85.56 95 GLY A N 1
ATOM 755 C CA . GLY A 1 95 ? -6.645 23.188 0.914 1 85.56 95 GLY A CA 1
ATOM 756 C C . GLY A 1 95 ? -7.035 21.719 0.979 1 85.56 95 GLY A C 1
ATOM 757 O O . GLY A 1 95 ? -7.324 21.188 2.057 1 85.56 95 GLY A O 1
ATOM 758 N N . GLU A 1 96 ? -7.129 21.078 -0.2 1 89.75 96 GLU A N 1
ATOM 759 C CA . GLU A 1 96 ? -7.559 19.672 -0.262 1 89.75 96 GLU A CA 1
ATOM 760 C C . GLU A 1 96 ? -6.418 18.734 0.108 1 89.75 96 GLU A C 1
ATOM 762 O O . GLU A 1 96 ? -5.398 18.688 -0.582 1 89.75 96 GLU A O 1
ATOM 767 N N . PRO A 1 97 ? -6.555 18.016 1.071 1 93.62 97 PRO A N 1
ATOM 768 C CA . PRO A 1 97 ? -5.465 17.172 1.59 1 93.62 97 PRO A CA 1
ATOM 769 C C . PRO A 1 97 ? -4.91 16.219 0.542 1 93.62 97 PRO A C 1
ATOM 771 O O . PRO A 1 97 ? -3.691 16.047 0.432 1 93.62 97 PRO A O 1
ATOM 774 N N . GLY A 1 98 ? -5.789 15.617 -0.215 1 96.25 98 GLY A N 1
ATOM 775 C CA . GLY A 1 98 ? -5.328 14.68 -1.229 1 96.25 98 GLY A CA 1
ATOM 776 C C . GLY A 1 98 ? -4.359 15.305 -2.217 1 96.25 98 GLY A C 1
ATOM 777 O O . GLY A 1 98 ? -3.297 14.734 -2.494 1 96.25 98 GLY A O 1
ATOM 778 N N . HIS A 1 99 ? -4.758 16.5 -2.66 1 96.62 99 HIS A N 1
ATOM 779 C CA . HIS A 1 99 ? -3.908 17.219 -3.605 1 96.62 99 HIS A CA 1
ATOM 780 C C . HIS A 1 99 ? -2.557 17.562 -2.986 1 96.62 99 HIS A C 1
ATOM 782 O O . HIS A 1 99 ? -1.515 17.359 -3.615 1 96.62 99 HIS A O 1
ATOM 788 N N . GLY A 1 100 ? -2.574 18.016 -1.805 1 96.25 100 GLY A N 1
ATOM 789 C CA . GLY A 1 100 ? -1.349 18.375 -1.107 1 96.25 100 GLY A CA 1
ATOM 790 C C . GLY A 1 100 ? -0.413 17.188 -0.91 1 96.25 100 GLY A C 1
ATOM 791 O O . GLY A 1 100 ? 0.795 17.312 -1.126 1 96.25 100 GLY A O 1
ATOM 792 N N . ILE A 1 101 ? -0.936 16.094 -0.561 1 97.94 101 ILE A N 1
ATOM 793 C CA . ILE A 1 101 ? -0.153 14.883 -0.311 1 97.94 101 ILE A CA 1
ATOM 794 C C . ILE A 1 101 ? 0.547 14.445 -1.597 1 97.94 101 ILE A C 1
ATOM 796 O O . ILE A 1 101 ? 1.747 14.164 -1.592 1 97.94 101 ILE A O 1
ATOM 800 N N . VAL A 1 102 ? -0.197 14.469 -2.689 1 98.25 102 VAL A N 1
ATOM 801 C CA . VAL A 1 102 ? 0.344 14.039 -3.973 1 98.25 102 VAL A CA 1
ATOM 802 C C . VAL A 1 102 ? 1.413 15.023 -4.441 1 98.25 102 VAL A C 1
ATOM 804 O O . VAL A 1 102 ? 2.477 14.609 -4.914 1 98.25 102 VAL A O 1
ATOM 807 N N . LYS A 1 103 ? 1.141 16.25 -4.27 1 98.12 103 LYS A N 1
ATOM 808 C CA . LYS A 1 103 ? 2.1 17.281 -4.68 1 98.12 103 LYS A CA 1
ATOM 809 C C . LYS A 1 103 ? 3.4 17.156 -3.891 1 98.12 103 LYS A C 1
ATOM 811 O O . LYS A 1 103 ? 4.488 17.25 -4.461 1 98.12 103 LYS A O 1
ATOM 816 N N . ILE A 1 104 ? 3.281 16.922 -2.645 1 97.94 104 ILE A N 1
ATOM 817 C CA . ILE A 1 104 ? 4.469 16.797 -1.806 1 97.94 104 ILE A CA 1
ATOM 818 C C . ILE A 1 104 ? 5.258 15.547 -2.201 1 97.94 104 ILE A C 1
ATOM 820 O O . ILE A 1 104 ? 6.488 15.57 -2.223 1 97.94 104 ILE A O 1
ATOM 824 N N . ALA A 1 105 ? 4.574 14.508 -2.477 1 98.38 105 ALA A N 1
ATOM 825 C CA . ALA A 1 105 ? 5.266 13.305 -2.9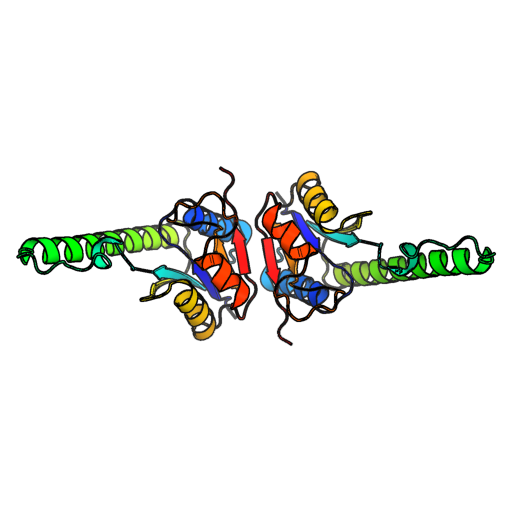28 1 98.38 105 ALA A CA 1
ATOM 826 C C . ALA A 1 105 ? 6.082 13.578 -4.188 1 98.38 105 ALA A C 1
ATOM 828 O O . ALA A 1 105 ? 7.211 13.102 -4.316 1 98.38 105 ALA A O 1
ATOM 829 N N . GLU A 1 106 ? 5.516 14.344 -5.09 1 98.19 106 GLU A N 1
ATOM 830 C CA . GLU A 1 106 ? 6.215 14.703 -6.316 1 98.19 106 GLU A CA 1
ATOM 831 C C . GLU A 1 106 ? 7.41 15.609 -6.027 1 98.19 106 GLU A C 1
ATOM 833 O O . GLU A 1 106 ? 8.523 15.344 -6.484 1 98.19 106 GLU A O 1
ATOM 838 N N . ASP A 1 107 ? 7.199 16.609 -5.238 1 98 107 ASP A N 1
ATOM 839 C CA . ASP A 1 107 ? 8.219 17.609 -4.949 1 98 107 ASP A CA 1
ATOM 840 C C . ASP A 1 107 ? 9.406 16.984 -4.211 1 98 107 ASP A C 1
ATOM 842 O O . ASP A 1 107 ? 10.555 17.375 -4.438 1 98 107 ASP A O 1
ATOM 846 N N . GLU A 1 108 ? 9.078 16.047 -3.367 1 97.69 108 GLU A N 1
ATOM 847 C CA . GLU A 1 108 ? 10.109 15.453 -2.521 1 97.69 108 GLU A CA 1
ATOM 848 C C . GLU A 1 108 ? 10.711 14.211 -3.172 1 97.69 108 GLU A C 1
ATOM 850 O O . GLU A 1 108 ? 11.562 13.547 -2.578 1 97.69 108 GLU A O 1
ATOM 855 N N . LYS A 1 109 ? 10.203 13.883 -4.379 1 97.81 109 LYS A N 1
ATOM 856 C CA . LYS A 1 109 ? 10.641 12.688 -5.094 1 97.81 109 LYS A CA 1
ATOM 857 C C . LYS A 1 109 ? 10.523 11.445 -4.215 1 97.81 109 LYS A C 1
ATOM 859 O O . LYS A 1 109 ? 11.461 10.656 -4.113 1 97.81 109 LYS A O 1
ATOM 864 N N . ALA A 1 110 ? 9.367 11.367 -3.547 1 98.38 110 ALA A N 1
ATOM 865 C CA . ALA A 1 110 ? 9.094 10.203 -2.709 1 98.38 110 ALA A CA 1
ATOM 866 C C . ALA A 1 110 ? 9 8.93 -3.549 1 98.38 110 ALA A C 1
ATOM 868 O O . ALA A 1 110 ? 8.562 8.969 -4.703 1 98.38 110 ALA A O 1
ATOM 869 N N . ILE A 1 111 ? 9.352 7.852 -2.939 1 98 111 ILE A N 1
ATOM 870 C CA . ILE A 1 111 ? 9.242 6.594 -3.672 1 98 111 ILE A CA 1
ATOM 871 C C . ILE A 1 111 ? 7.949 5.879 -3.281 1 98 111 ILE A C 1
ATOM 873 O O . ILE A 1 111 ? 7.539 4.918 -3.939 1 98 111 ILE A O 1
ATOM 877 N N . MET A 1 112 ? 7.305 6.402 -2.211 1 98.25 112 MET A N 1
ATOM 878 C CA . MET A 1 112 ? 6.105 5.762 -1.683 1 98.25 112 MET A CA 1
ATOM 879 C C . MET A 1 112 ? 5.277 6.75 -0.865 1 98.25 112 MET A C 1
ATOM 881 O O . MET A 1 112 ? 5.828 7.66 -0.245 1 98.25 112 MET A O 1
ATOM 885 N N . ILE A 1 113 ? 3.998 6.535 -0.934 1 98.75 113 ILE A N 1
ATOM 886 C CA . ILE A 1 113 ? 3.084 7.199 -0.01 1 98.75 113 ILE A CA 1
ATOM 887 C C . ILE A 1 113 ? 2.434 6.164 0.905 1 98.75 113 ILE A C 1
ATOM 889 O O . ILE A 1 113 ? 2.014 5.102 0.448 1 98.75 113 ILE A O 1
ATOM 893 N N . VAL A 1 114 ? 2.355 6.461 2.184 1 98.75 114 VAL A N 1
ATOM 894 C CA . VAL A 1 114 ? 1.689 5.629 3.18 1 98.75 114 VAL A CA 1
ATOM 895 C C . VAL A 1 114 ? 0.487 6.375 3.756 1 98.75 114 VAL A C 1
ATOM 897 O O . VAL A 1 114 ? 0.6 7.535 4.148 1 98.75 114 VAL A O 1
ATOM 900 N N . THR A 1 115 ? -0.668 5.762 3.773 1 98 115 THR A N 1
ATOM 901 C CA . THR A 1 115 ? -1.875 6.375 4.312 1 98 115 THR A CA 1
ATOM 902 C C . THR A 1 115 ? -2.781 5.324 4.945 1 98 115 THR A C 1
ATOM 904 O O . THR A 1 115 ? -2.641 4.133 4.676 1 98 115 THR A O 1
ATOM 907 N N . GLY A 1 116 ? -3.611 5.766 5.824 1 96.44 116 GLY A N 1
ATOM 908 C CA . GLY A 1 116 ? -4.707 4.922 6.277 1 96.44 116 GLY A CA 1
ATOM 909 C C . GLY A 1 116 ? -5.84 4.824 5.277 1 96.44 116 GLY A C 1
ATOM 910 O O . GLY A 1 116 ? -5.75 5.371 4.176 1 96.44 116 GLY A O 1
ATOM 911 N N . THR A 1 117 ? -6.906 4.137 5.695 1 92.94 117 THR A N 1
ATOM 912 C CA . THR A 1 117 ? -8.094 4.008 4.855 1 92.94 117 THR A CA 1
ATOM 913 C C . THR A 1 117 ? -9.102 5.113 5.168 1 92.94 117 THR A C 1
ATOM 915 O O . THR A 1 117 ? -9.812 5.582 4.277 1 92.94 117 THR A O 1
ATOM 918 N N . ARG A 1 118 ? -9.031 5.41 6.461 1 89.19 118 ARG A N 1
ATOM 919 C CA . ARG A 1 118 ? -9.961 6.43 6.941 1 89.19 118 ARG A CA 1
ATOM 920 C C . ARG A 1 118 ? -9.227 7.504 7.734 1 89.19 118 ARG A C 1
ATOM 922 O O . ARG A 1 118 ? -8.039 7.375 8.008 1 89.19 118 ARG A O 1
ATOM 929 N N . GLY A 1 119 ? -9.984 8.516 7.98 1 85.12 119 GLY A N 1
ATOM 930 C CA . GLY A 1 119 ? -9.484 9.633 8.773 1 85.12 119 GLY A CA 1
ATOM 931 C C . GLY A 1 119 ? -10.492 10.141 9.781 1 85.12 119 GLY A C 1
ATOM 932 O O . GLY A 1 119 ? -11.117 9.352 10.492 1 85.12 119 GLY A O 1
ATOM 933 N N . LEU A 1 120 ? -10.516 11.375 9.688 1 77.88 120 LEU A N 1
ATOM 934 C CA . LEU A 1 120 ? -11.352 12.031 10.68 1 77.88 120 LEU A CA 1
ATOM 935 C C . LEU A 1 120 ? -12.82 11.992 10.266 1 77.88 120 LEU A C 1
ATOM 937 O O . LEU A 1 120 ? -13.703 12.258 11.086 1 77.88 120 LEU A O 1
ATOM 941 N N . GLY A 1 121 ? -13.031 11.57 9.023 1 76.88 121 GLY A N 1
ATOM 942 C CA . GLY A 1 121 ? -14.414 11.5 8.562 1 76.88 121 GLY A CA 1
ATOM 943 C C . GLY A 1 121 ? -15.188 10.359 9.188 1 76.88 121 GLY A C 1
ATOM 944 O O . GLY A 1 121 ? -14.602 9.398 9.688 1 76.88 121 GLY A O 1
ATOM 945 N N . ASN A 1 122 ? -16.469 10.578 9.289 1 66.69 122 ASN A N 1
ATOM 946 C CA . ASN A 1 122 ? -17.297 9.633 10.016 1 66.69 122 ASN A CA 1
ATOM 947 C C . ASN A 1 122 ? -18.109 8.758 9.07 1 66.69 122 ASN A C 1
ATOM 949 O O . ASN A 1 122 ? -19.109 8.148 9.469 1 66.69 122 ASN A O 1
ATOM 953 N N . ILE A 1 123 ? -17.734 8.789 7.961 1 72 123 ILE A N 1
ATOM 954 C CA . ILE A 1 123 ? -18.531 7.949 7.078 1 72 123 ILE A CA 1
ATOM 955 C C . ILE A 1 123 ? -18.016 6.516 7.117 1 72 123 ILE A C 1
ATOM 957 O O . ILE A 1 123 ? -17.016 6.191 6.469 1 72 123 ILE A O 1
ATOM 961 N N . ARG A 1 124 ? -18.719 5.68 7.758 1 69.69 124 ARG A N 1
ATOM 962 C CA . ARG A 1 124 ? -18.281 4.312 8.039 1 69.69 124 ARG A CA 1
ATOM 963 C C . ARG A 1 124 ? -18.531 3.404 6.836 1 69.69 124 ARG A C 1
ATOM 965 O O . ARG A 1 124 ? -17.906 2.346 6.719 1 69.69 124 ARG A O 1
ATOM 972 N N . ARG A 1 125 ? -19.422 3.936 5.902 1 75.19 125 ARG A N 1
ATOM 973 C CA . ARG A 1 125 ? -19.828 3.035 4.832 1 75.19 125 ARG A CA 1
ATOM 974 C C . ARG A 1 125 ? -18.75 2.93 3.756 1 75.19 125 ARG A C 1
ATOM 976 O O . ARG A 1 125 ? -18.734 1.974 2.977 1 75.19 125 ARG A O 1
ATOM 983 N N . LYS A 1 126 ? -17.875 3.934 3.854 1 82.62 126 LYS A N 1
ATOM 984 C CA . LYS A 1 126 ? -16.859 3.91 2.812 1 82.62 126 LYS A CA 1
ATOM 985 C C . LYS A 1 126 ? -15.602 3.188 3.291 1 82.62 126 LYS A C 1
ATOM 987 O O . LYS A 1 126 ? -15.156 3.391 4.422 1 82.62 126 LYS A O 1
ATOM 992 N N . LEU A 1 127 ? -15.125 2.277 2.461 1 83.62 127 LEU A N 1
ATOM 993 C CA . LEU A 1 127 ? -13.898 1.572 2.816 1 83.62 127 LEU A CA 1
ATOM 994 C C . LEU A 1 127 ? -12.695 2.516 2.785 1 83.62 127 LEU A C 1
ATOM 996 O O . LEU A 1 127 ? -11.922 2.576 3.742 1 83.62 127 LEU A O 1
ATOM 1000 N N . LEU A 1 128 ? -12.711 3.279 1.735 1 91.31 128 LEU A N 1
ATOM 1001 C CA . LEU A 1 128 ? -11.617 4.238 1.6 1 91.31 128 LEU A CA 1
ATOM 1002 C C . LEU A 1 128 ? -12.125 5.668 1.741 1 91.31 128 LEU A C 1
ATOM 1004 O O . LEU A 1 128 ? -13.094 6.055 1.084 1 91.31 128 LEU A O 1
ATOM 1008 N N . GLY A 1 129 ? -11.547 6.352 2.586 1 91.69 129 GLY A N 1
ATOM 1009 C CA . GLY A 1 129 ? -11.883 7.762 2.709 1 91.69 129 GLY A CA 1
ATOM 1010 C C . GLY A 1 129 ? -11.57 8.562 1.456 1 91.69 129 GLY A C 1
ATOM 1011 O O . GLY A 1 129 ? -10.836 8.094 0.582 1 91.69 129 GLY A O 1
ATOM 1012 N N . SER A 1 130 ? -12.094 9.75 1.442 1 92.12 130 SER A N 1
ATOM 1013 C CA . SER A 1 130 ? -11.977 10.609 0.265 1 92.12 130 SER A CA 1
ATOM 1014 C C . SER A 1 130 ? -10.523 10.984 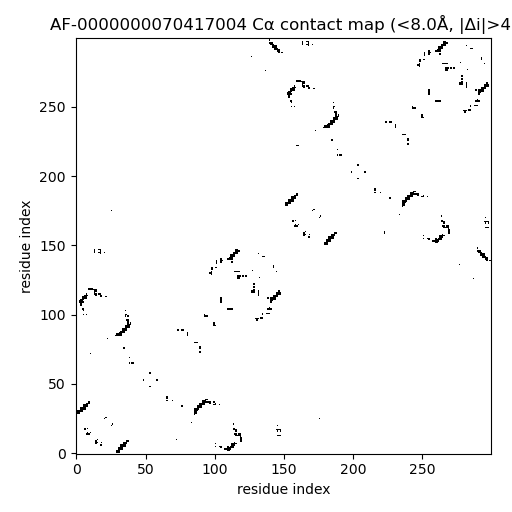-0.005 1 92.12 130 SER A C 1
ATOM 1016 O O . SER A 1 130 ? -10.102 11.039 -1.159 1 92.12 130 SER A O 1
ATOM 1018 N N . VAL A 1 131 ? -9.75 11.188 0.989 1 93.94 131 VAL A N 1
ATOM 1019 C CA . VAL A 1 131 ? -8.359 11.594 0.814 1 93.94 131 VAL A CA 1
ATOM 1020 C C . VAL A 1 131 ? -7.539 10.406 0.312 1 93.94 131 VAL A C 1
ATOM 1022 O O . VAL A 1 131 ? -6.809 10.523 -0.676 1 93.94 131 VAL A O 1
ATOM 1025 N N . SER A 1 132 ? -7.664 9.289 0.993 1 95.62 132 SER A N 1
ATOM 1026 C CA . SER A 1 132 ? -6.918 8.109 0.571 1 95.62 132 SER A CA 1
ATOM 1027 C C . SER A 1 132 ? -7.309 7.68 -0.841 1 95.62 132 SER A C 1
ATOM 1029 O O . SER A 1 132 ? -6.457 7.246 -1.62 1 95.62 132 SER A O 1
ATOM 1031 N N . GLU A 1 133 ? -8.531 7.824 -1.153 1 94.44 133 GLU A N 1
ATOM 1032 C CA . GLU A 1 133 ? -8.984 7.512 -2.504 1 94.44 133 GLU A CA 1
ATOM 1033 C C . GLU A 1 133 ? -8.336 8.438 -3.533 1 94.44 133 GLU A C 1
ATOM 1035 O O . GLU A 1 133 ? -7.875 7.977 -4.582 1 94.44 133 GLU A O 1
ATOM 1040 N N . TYR A 1 134 ? -8.367 9.688 -3.197 1 95.5 134 TYR A N 1
ATOM 1041 C CA . TYR A 1 134 ? -7.73 10.648 -4.094 1 95.5 134 TYR A CA 1
ATOM 1042 C C . TYR A 1 134 ? -6.254 10.32 -4.281 1 95.5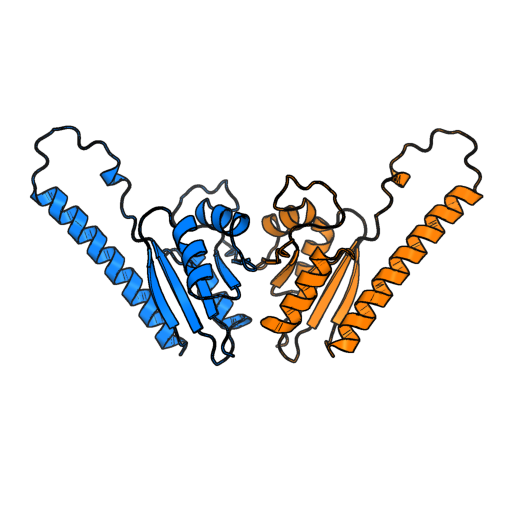 134 TYR A C 1
ATOM 1044 O O . TYR A 1 134 ? -5.75 10.32 -5.406 1 95.5 134 TYR A O 1
ATOM 1052 N N . VAL A 1 135 ? -5.57 10.039 -3.264 1 97.38 135 VAL A N 1
ATOM 1053 C CA . VAL A 1 135 ? -4.148 9.719 -3.309 1 97.38 135 VAL A CA 1
ATOM 1054 C C . VAL A 1 135 ? -3.92 8.477 -4.168 1 97.38 135 VAL A C 1
ATOM 1056 O O . VAL A 1 135 ? -3.035 8.461 -5.027 1 97.38 135 VAL A O 1
ATOM 1059 N N . LEU A 1 136 ? -4.738 7.508 -3.932 1 96.12 136 LEU A N 1
ATOM 1060 C CA . LEU A 1 136 ? -4.605 6.273 -4.691 1 96.12 136 LEU A CA 1
ATOM 1061 C C . LEU A 1 136 ? -4.77 6.531 -6.188 1 96.12 136 LEU A C 1
ATOM 1063 O O . LEU A 1 136 ? -4.039 5.969 -7.004 1 96.12 136 LEU A O 1
ATOM 1067 N N . HIS A 1 137 ? -5.605 7.391 -6.574 1 94.56 137 HIS A N 1
ATOM 1068 C CA . HIS A 1 137 ? -5.949 7.648 -7.965 1 94.56 137 HIS A CA 1
ATOM 1069 C C . HIS A 1 137 ? -4.91 8.547 -8.633 1 94.56 137 HIS A C 1
ATOM 1071 O O . HIS A 1 137 ? -4.684 8.453 -9.844 1 94.56 137 HIS A O 1
ATOM 1077 N N . HIS A 1 138 ? -4.195 9.289 -7.836 1 96.56 138 HIS A N 1
ATOM 1078 C CA . HIS A 1 138 ? -3.422 10.352 -8.477 1 96.56 138 HIS A CA 1
ATOM 1079 C C . HIS A 1 138 ? -1.94 10.234 -8.133 1 96.56 138 HIS A C 1
ATOM 1081 O O . HIS A 1 138 ? -1.111 10.953 -8.688 1 96.56 138 HIS A O 1
ATOM 1087 N N . SER A 1 139 ? -1.666 9.391 -7.266 1 97.44 139 SER A N 1
ATOM 1088 C CA . SER A 1 139 ? -0.279 9.273 -6.828 1 97.44 139 SER A CA 1
ATOM 1089 C C . SER A 1 139 ? 0.637 8.898 -7.988 1 97.44 139 SER A C 1
ATOM 1091 O O . SER A 1 139 ? 0.315 8.008 -8.773 1 97.44 139 SER A O 1
ATOM 1093 N N . PRO A 1 140 ? 1.816 9.523 -8.023 1 96 140 PRO A N 1
ATOM 1094 C CA . PRO A 1 140 ? 2.818 9.156 -9.023 1 96 140 PRO A CA 1
ATOM 1095 C C . PRO A 1 140 ? 3.66 7.953 -8.594 1 96 140 PRO A C 1
ATOM 1097 O O . PRO A 1 140 ? 4.496 7.477 -9.367 1 96 140 PRO A O 1
ATOM 1100 N N . VAL A 1 141 ? 3.494 7.527 -7.387 1 97.88 141 VAL A N 1
ATOM 1101 C CA . VAL A 1 141 ? 4.309 6.461 -6.82 1 97.88 141 VAL A CA 1
ATOM 1102 C C . VAL A 1 141 ? 3.412 5.438 -6.129 1 97.88 141 VAL A C 1
ATOM 1104 O O . VAL A 1 141 ? 2.23 5.699 -5.887 1 97.88 141 VAL A O 1
ATOM 1107 N N . PRO A 1 142 ? 3.939 4.25 -5.824 1 98.44 142 PRO A N 1
ATOM 1108 C CA . PRO A 1 142 ? 3.156 3.242 -5.105 1 98.44 142 PRO A CA 1
ATOM 1109 C C . PRO A 1 142 ? 2.588 3.768 -3.787 1 98.44 142 PRO A C 1
ATOM 1111 O O . PRO A 1 142 ? 3.219 4.594 -3.125 1 98.44 142 PRO A O 1
ATOM 1114 N N . VAL A 1 143 ? 1.407 3.283 -3.482 1 98.69 143 VAL A N 1
ATOM 1115 C CA . VAL A 1 143 ? 0.7 3.727 -2.285 1 98.69 143 VAL A CA 1
ATOM 1116 C C . VAL A 1 143 ? 0.443 2.535 -1.365 1 98.69 143 VAL A C 1
ATOM 1118 O O . VAL A 1 143 ? -0.099 1.516 -1.797 1 98.69 143 VAL A O 1
ATOM 1121 N N . MET A 1 144 ? 0.874 2.682 -0.154 1 98.75 144 MET A N 1
ATOM 1122 C CA . MET A 1 144 ? 0.574 1.71 0.895 1 98.75 144 MET A CA 1
ATOM 1123 C C . MET A 1 144 ? -0.672 2.117 1.674 1 98.75 144 MET A C 1
ATOM 1125 O O . MET A 1 144 ? -0.69 3.166 2.318 1 98.75 144 MET A O 1
ATOM 1129 N N . ILE A 1 145 ? -1.666 1.316 1.601 1 98.25 145 ILE A N 1
ATOM 1130 C CA . ILE A 1 145 ? -2.914 1.553 2.318 1 98.25 145 ILE A CA 1
ATOM 1131 C C . ILE A 1 145 ? -2.977 0.656 3.553 1 98.25 145 ILE A C 1
ATOM 1133 O O . ILE A 1 145 ? -3.01 -0.571 3.434 1 98.25 145 ILE A O 1
ATOM 1137 N N . CYS A 1 146 ? -3.062 1.278 4.676 1 98.06 146 CYS A N 1
ATOM 1138 C CA . CYS A 1 146 ? -3.035 0.561 5.945 1 98.06 146 CYS A CA 1
ATOM 1139 C C . CYS A 1 146 ? -4.379 0.66 6.656 1 98.06 146 CYS A C 1
ATOM 1141 O O . CYS A 1 146 ? -4.719 1.707 7.211 1 98.06 146 CYS A O 1
ATOM 1143 N N . ARG A 1 147 ? -5.07 -0.436 6.621 1 94.31 147 ARG A N 1
ATOM 1144 C CA . ARG A 1 147 ? -6.352 -0.474 7.312 1 94.31 147 ARG A CA 1
ATOM 1145 C C . ARG A 1 147 ? -6.188 -0.97 8.742 1 94.31 147 ARG A C 1
ATOM 1147 O O . ARG A 1 147 ? -5.684 -2.072 8.969 1 94.31 147 ARG A O 1
ATOM 1154 N N . ARG A 1 148 ? -6.59 -0.114 9.602 1 88.19 148 ARG A N 1
ATOM 1155 C CA . ARG A 1 148 ? -6.59 -0.514 11.008 1 88.19 148 ARG A CA 1
ATOM 1156 C C . ARG A 1 148 ? -7.766 -1.438 11.312 1 88.19 148 ARG A C 1
ATOM 1158 O O . ARG A 1 148 ? -8.906 -1.138 10.953 1 88.19 148 ARG A O 1
ATOM 1165 N N . LYS A 1 149 ? -7.434 -2.533 11.883 1 80.25 149 LYS A N 1
ATOM 1166 C CA . LYS A 1 149 ? -8.508 -3.434 12.289 1 80.25 149 LYS A CA 1
ATOM 1167 C C . LYS A 1 149 ? -9.289 -2.861 13.469 1 80.25 149 LYS A C 1
ATOM 1169 O O . LYS A 1 149 ? -8.703 -2.262 14.375 1 80.25 149 LYS A O 1
ATOM 1174 N N . GLU A 1 150 ? -10.641 -2.594 13.328 1 68.12 150 GLU A N 1
ATOM 1175 C CA . GLU A 1 150 ? -11.461 -2.051 14.406 1 68.12 150 GLU A CA 1
ATOM 1176 C C . GLU A 1 150 ? -11.609 -3.053 15.547 1 68.12 150 GLU A C 1
ATOM 1178 O O . GLU A 1 150 ? -11.547 -4.266 15.328 1 68.12 150 GLU A O 1
ATOM 1183 N N . MET B 1 1 ? 10.93 -12.359 13.977 1 75.31 1 MET B N 1
ATOM 1184 C CA . MET B 1 1 ? 10.391 -13.344 13.039 1 75.31 1 MET B CA 1
ATOM 1185 C C . MET B 1 1 ? 10.367 -12.789 11.617 1 75.31 1 MET B C 1
ATOM 1187 O O . MET B 1 1 ? 10.289 -11.57 11.422 1 75.31 1 MET B O 1
ATOM 1191 N N . ALA B 1 2 ? 10.547 -13.68 10.562 1 89.31 2 ALA B N 1
ATOM 1192 C CA . ALA B 1 2 ? 10.594 -13.266 9.164 1 89.31 2 ALA B CA 1
ATOM 1193 C C . ALA B 1 2 ? 9.242 -12.727 8.703 1 89.31 2 ALA B C 1
ATOM 1195 O O . ALA B 1 2 ? 8.195 -13.234 9.117 1 89.31 2 ALA B O 1
ATOM 1196 N N . ARG B 1 3 ? 9.219 -11.703 8.031 1 96.19 3 ARG B N 1
ATOM 1197 C CA . ARG B 1 3 ? 8 -11.156 7.434 1 96.19 3 ARG B CA 1
ATOM 1198 C C . ARG B 1 3 ? 7.547 -12 6.246 1 96.19 3 ARG B C 1
ATOM 1200 O O . ARG B 1 3 ? 8.367 -12.445 5.445 1 96.19 3 ARG B O 1
ATOM 1207 N N . THR B 1 4 ? 6.246 -12.242 6.172 1 98 4 THR B N 1
ATOM 1208 C CA . THR B 1 4 ? 5.664 -12.875 4.988 1 98 4 THR B CA 1
ATOM 1209 C C . THR B 1 4 ? 4.941 -11.844 4.129 1 98 4 THR B C 1
ATOM 1211 O O . THR B 1 4 ? 4.09 -11.102 4.625 1 98 4 THR B O 1
ATOM 1214 N N . ILE B 1 5 ? 5.305 -11.852 2.863 1 98.44 5 ILE B N 1
ATOM 1215 C CA . ILE B 1 5 ? 4.738 -10.914 1.905 1 98.44 5 ILE B CA 1
ATOM 1216 C C . ILE B 1 5 ? 4.027 -11.672 0.79 1 98.44 5 ILE B C 1
ATOM 1218 O O . ILE B 1 5 ? 4.609 -12.57 0.172 1 98.44 5 ILE B O 1
ATOM 1222 N N . VAL B 1 6 ? 2.805 -11.312 0.583 1 98.62 6 VAL B N 1
ATOM 1223 C CA . VAL B 1 6 ? 2.078 -11.875 -0.552 1 98.62 6 VAL B CA 1
ATOM 1224 C C . VAL B 1 6 ? 2.121 -10.898 -1.725 1 98.62 6 VAL B C 1
ATOM 1226 O O . VAL B 1 6 ? 1.8 -9.711 -1.567 1 98.62 6 VAL B O 1
ATOM 1229 N N . ILE B 1 7 ? 2.541 -11.406 -2.863 1 98.44 7 ILE B N 1
ATOM 1230 C CA . ILE B 1 7 ? 2.562 -10.602 -4.074 1 98.44 7 ILE B CA 1
ATOM 1231 C C . ILE B 1 7 ? 1.651 -11.227 -5.129 1 98.44 7 ILE B C 1
ATOM 1233 O O . ILE B 1 7 ? 1.831 -12.383 -5.508 1 98.44 7 ILE B O 1
ATOM 1237 N N . ALA B 1 8 ? 0.664 -10.438 -5.59 1 97.69 8 ALA B N 1
ATOM 1238 C CA . ALA B 1 8 ? -0.258 -10.875 -6.633 1 97.69 8 ALA B CA 1
ATOM 1239 C C . ALA B 1 8 ? 0.335 -10.656 -8.023 1 97.69 8 ALA B C 1
ATOM 1241 O O . ALA B 1 8 ? 0.651 -9.523 -8.398 1 97.69 8 ALA B O 1
ATOM 1242 N N . MET B 1 9 ? 0.444 -11.75 -8.75 1 95.44 9 MET B N 1
ATOM 1243 C CA . MET B 1 9 ? 0.999 -11.633 -10.094 1 95.44 9 MET B CA 1
ATOM 1244 C C . MET B 1 9 ? 0.147 -12.398 -11.102 1 95.44 9 MET B C 1
ATOM 1246 O O . MET B 1 9 ? -0.402 -13.453 -10.789 1 95.44 9 MET B O 1
ATOM 1250 N N . ASP B 1 10 ? 0.062 -11.828 -12.297 1 91.44 10 ASP B N 1
ATOM 1251 C CA . ASP B 1 10 ? -0.746 -12.469 -13.328 1 91.44 10 ASP B CA 1
ATOM 1252 C C . ASP B 1 10 ? 0.01 -12.547 -14.648 1 91.44 10 ASP B C 1
ATOM 1254 O O . ASP B 1 10 ? -0.58 -12.852 -15.695 1 91.44 10 ASP B O 1
ATOM 1258 N N . GLY B 1 11 ? 1.302 -12.219 -14.625 1 89.94 11 GLY B N 1
ATOM 1259 C CA . GLY B 1 11 ? 2.127 -12.266 -15.82 1 89.94 11 GLY B CA 1
ATOM 1260 C C . GLY B 1 11 ? 2.133 -10.969 -16.594 1 89.94 11 GLY B C 1
ATOM 1261 O O . GLY B 1 11 ? 2.848 -10.836 -17.594 1 89.94 11 GLY B O 1
ATOM 1262 N N . SER B 1 12 ? 1.359 -9.977 -16.219 1 90.12 12 SER B N 1
ATOM 1263 C CA . SER B 1 12 ? 1.328 -8.672 -16.891 1 90.12 12 SER B CA 1
ATOM 1264 C C . SER B 1 12 ? 2.525 -7.82 -16.5 1 90.12 12 SER B C 1
ATOM 1266 O O . SER B 1 12 ? 3.174 -8.086 -15.477 1 90.12 12 SER B O 1
ATOM 1268 N N . GLU B 1 13 ? 2.834 -6.828 -17.266 1 91.62 13 GLU B N 1
ATOM 1269 C CA . GLU B 1 13 ? 3.893 -5.875 -16.953 1 91.62 13 GLU B CA 1
ATOM 1270 C C . GLU B 1 13 ? 3.586 -5.117 -15.656 1 91.62 13 GLU B C 1
ATOM 1272 O O . GLU B 1 13 ? 4.496 -4.746 -14.922 1 91.62 13 GLU B O 1
ATOM 1277 N N . HIS B 1 14 ? 2.299 -4.977 -15.406 1 93.69 14 HIS B N 1
ATOM 1278 C CA . HIS B 1 14 ? 1.891 -4.27 -14.195 1 93.69 14 HIS B CA 1
ATOM 1279 C C . HIS B 1 14 ? 2.24 -5.066 -12.945 1 93.69 14 HIS B C 1
ATOM 1281 O O . HIS B 1 14 ? 2.77 -4.512 -11.977 1 93.69 14 HIS B O 1
ATOM 1287 N N . SER B 1 15 ? 1.939 -6.363 -12.977 1 94.56 15 SER B N 1
ATOM 1288 C CA . SER B 1 15 ? 2.254 -7.188 -11.812 1 94.56 15 SER B CA 1
ATOM 1289 C C . SER B 1 15 ? 3.756 -7.422 -11.695 1 94.56 15 SER B C 1
ATOM 1291 O O . SER B 1 15 ? 4.285 -7.527 -10.586 1 94.56 15 SER B O 1
ATOM 1293 N N . ASP B 1 16 ? 4.461 -7.469 -12.844 1 93.19 16 ASP B N 1
ATOM 1294 C CA . ASP B 1 16 ? 5.918 -7.566 -12.812 1 93.19 16 ASP B CA 1
ATOM 1295 C C . ASP B 1 16 ? 6.539 -6.34 -12.148 1 93.19 16 ASP B C 1
ATOM 1297 O O . ASP B 1 16 ? 7.473 -6.465 -11.352 1 93.19 16 ASP B O 1
ATOM 1301 N N . TYR B 1 17 ? 5.984 -5.25 -12.508 1 95.81 17 TYR B N 1
ATOM 1302 C CA . TYR B 1 17 ? 6.48 -4.02 -11.906 1 95.81 17 TYR B CA 1
ATOM 1303 C C . TYR B 1 17 ? 6.293 -4.039 -10.391 1 95.81 17 TYR B C 1
ATOM 1305 O O . TYR B 1 17 ? 7.195 -3.652 -9.648 1 95.81 17 TYR B O 1
ATOM 1313 N N . ALA B 1 18 ? 5.145 -4.488 -9.953 1 97.56 18 ALA B N 1
ATOM 1314 C CA . ALA B 1 18 ? 4.875 -4.543 -8.516 1 97.56 18 ALA B CA 1
ATOM 1315 C C . ALA B 1 18 ? 5.902 -5.41 -7.797 1 97.56 18 ALA B C 1
ATOM 1317 O O . ALA B 1 18 ? 6.41 -5.039 -6.738 1 97.56 18 ALA B O 1
ATOM 1318 N N . PHE B 1 19 ? 6.238 -6.5 -8.383 1 96.19 19 PHE B N 1
ATOM 1319 C CA . PHE B 1 19 ? 7.234 -7.402 -7.809 1 96.19 19 PHE B CA 1
ATOM 1320 C C . PHE B 1 19 ? 8.602 -6.723 -7.738 1 96.19 19 PHE B C 1
ATOM 1322 O O . PHE B 1 19 ? 9.234 -6.711 -6.684 1 96.19 19 PHE B O 1
ATOM 1329 N N . GLN B 1 20 ? 8.984 -6.207 -8.828 1 95 20 GLN B N 1
ATOM 1330 C CA . GLN B 1 20 ? 10.297 -5.57 -8.906 1 95 20 GLN B CA 1
ATOM 1331 C C . GLN B 1 20 ? 10.398 -4.398 -7.934 1 95 20 GLN B C 1
ATOM 1333 O O . GLN B 1 20 ? 11.422 -4.211 -7.281 1 95 20 GLN B O 1
ATOM 1338 N N . TRP B 1 21 ? 9.352 -3.66 -7.926 1 96.94 21 TRP B N 1
ATOM 1339 C CA . TRP B 1 21 ? 9.336 -2.518 -7.016 1 96.94 21 TRP B CA 1
ATOM 1340 C C . TRP B 1 21 ? 9.492 -2.973 -5.566 1 96.94 21 TRP B C 1
ATOM 1342 O O . TRP B 1 21 ? 10.273 -2.396 -4.809 1 96.94 21 TRP B O 1
ATOM 1352 N N . TYR B 1 22 ? 8.727 -4.027 -5.168 1 97.44 22 TYR B N 1
ATOM 1353 C CA . TYR B 1 22 ? 8.852 -4.574 -3.822 1 97.44 22 TYR B CA 1
ATOM 1354 C C . TYR B 1 22 ? 10.289 -4.984 -3.527 1 97.44 22 TYR B C 1
ATOM 1356 O O . TYR B 1 22 ? 10.844 -4.621 -2.49 1 97.44 22 TYR B O 1
ATOM 1364 N N . VAL B 1 23 ? 10.859 -5.688 -4.402 1 95.5 23 VAL B N 1
ATOM 1365 C CA . VAL B 1 23 ? 12.195 -6.234 -4.191 1 95.5 23 VAL B CA 1
ATOM 1366 C C . VAL B 1 23 ? 13.195 -5.094 -4.023 1 95.5 23 VAL B C 1
ATOM 1368 O O . VAL B 1 23 ? 14.047 -5.133 -3.131 1 95.5 23 VAL B O 1
ATOM 1371 N N . LYS B 1 24 ? 13.008 -4.109 -4.785 1 94.81 24 LYS B N 1
ATOM 1372 C CA . LYS B 1 24 ? 13.961 -3.004 -4.789 1 94.81 24 LYS B CA 1
ATOM 1373 C C . LYS B 1 24 ? 13.781 -2.117 -3.561 1 94.81 24 LYS B C 1
ATOM 1375 O O . LYS B 1 24 ? 14.758 -1.622 -2.994 1 94.81 24 LYS B O 1
ATOM 1380 N N . ASN B 1 25 ? 12.562 -2.012 -3.123 1 96.25 25 ASN B N 1
ATOM 1381 C CA . ASN B 1 25 ? 12.32 -0.893 -2.217 1 96.25 25 ASN B CA 1
ATOM 1382 C C . ASN B 1 25 ? 11.883 -1.375 -0.835 1 96.25 25 ASN B C 1
ATOM 1384 O O . ASN B 1 25 ? 12.016 -0.648 0.151 1 96.25 25 ASN B O 1
ATOM 1388 N N . THR B 1 26 ? 11.352 -2.59 -0.735 1 95.88 26 THR B N 1
ATOM 1389 C CA . THR B 1 26 ? 10.734 -2.959 0.532 1 95.88 26 THR B CA 1
ATOM 1390 C C . THR B 1 26 ? 11.281 -4.289 1.037 1 95.88 26 THR B C 1
ATOM 1392 O O . THR B 1 26 ? 11.164 -4.605 2.223 1 95.88 26 THR B O 1
ATOM 1395 N N . TYR B 1 27 ? 11.852 -5.039 0.178 1 95.38 27 TYR B N 1
ATOM 1396 C CA . TYR B 1 27 ? 12.375 -6.352 0.553 1 95.38 27 TYR B CA 1
ATOM 1397 C C . TYR B 1 27 ? 13.438 -6.227 1.641 1 95.38 27 TYR B C 1
ATOM 1399 O O . TYR B 1 27 ? 14.266 -5.312 1.604 1 95.38 27 TYR B O 1
ATOM 1407 N N . ARG B 1 28 ? 13.391 -7.129 2.574 1 93.62 28 ARG B N 1
ATOM 1408 C CA . ARG B 1 28 ? 14.414 -7.336 3.596 1 93.62 28 ARG B CA 1
ATOM 1409 C C . ARG B 1 28 ? 14.93 -8.773 3.57 1 93.62 28 ARG B C 1
ATOM 1411 O O . ARG B 1 28 ? 14.164 -9.711 3.336 1 93.62 28 ARG B O 1
ATOM 1418 N N . GLU B 1 29 ? 16.172 -8.812 3.883 1 91.75 29 GLU B N 1
ATOM 1419 C CA . GLU B 1 29 ? 16.719 -10.164 3.98 1 91.75 29 GLU B CA 1
ATOM 1420 C C . GLU B 1 29 ? 15.945 -11.008 4.988 1 91.75 29 GLU B C 1
ATOM 1422 O O . GLU B 1 29 ? 15.695 -10.562 6.113 1 91.75 29 GLU B O 1
ATOM 1427 N N . GLY B 1 30 ? 15.484 -12.125 4.496 1 92.88 30 GLY B N 1
ATOM 1428 C CA . GLY B 1 30 ? 14.734 -13.023 5.355 1 92.88 30 GLY B CA 1
ATOM 1429 C C . GLY B 1 30 ? 13.242 -13 5.094 1 92.88 30 GLY B C 1
ATOM 1430 O O . GLY B 1 30 ? 12.5 -13.844 5.594 1 92.88 30 GLY B O 1
ATOM 1431 N N . ASP B 1 31 ? 12.812 -12.07 4.312 1 96.25 31 ASP B N 1
ATOM 1432 C CA . ASP B 1 31 ? 11.398 -12.055 3.928 1 96.25 31 ASP B CA 1
ATOM 1433 C C . ASP B 1 31 ? 11 -13.367 3.254 1 96.25 31 ASP B C 1
ATOM 1435 O O . ASP B 1 31 ? 11.758 -13.914 2.453 1 96.25 31 ASP B O 1
ATOM 1439 N N . LYS B 1 32 ? 9.836 -13.812 3.57 1 96.12 32 LYS B N 1
ATOM 1440 C CA . LYS B 1 32 ? 9.203 -14.906 2.84 1 96.12 32 LYS B CA 1
ATOM 1441 C C . LYS B 1 32 ? 8.172 -14.375 1.849 1 96.12 32 LYS B C 1
ATOM 1443 O O . LYS B 1 32 ? 7.148 -13.805 2.248 1 96.12 32 LYS B O 1
ATOM 1448 N N . VAL B 1 33 ? 8.461 -14.664 0.629 1 96.81 33 VAL B N 1
ATOM 1449 C CA . VAL B 1 33 ? 7.59 -14.125 -0.405 1 96.81 33 VAL B CA 1
ATOM 1450 C C . VAL B 1 33 ? 6.688 -15.227 -0.955 1 96.81 33 VAL B C 1
ATOM 1452 O O . VAL B 1 33 ? 7.164 -16.312 -1.303 1 96.81 33 VAL B O 1
ATOM 1455 N N . VAL B 1 34 ? 5.379 -14.953 -0.999 1 97.44 34 VAL B N 1
ATOM 1456 C CA . VAL B 1 34 ? 4.406 -15.844 -1.62 1 97.44 34 VAL B CA 1
ATOM 1457 C C . VAL B 1 34 ? 3.816 -15.188 -2.861 1 97.44 34 VAL B C 1
ATOM 1459 O O . VAL B 1 34 ? 3.031 -14.242 -2.756 1 97.44 34 VAL B O 1
ATOM 1462 N N . ILE B 1 35 ? 4.246 -15.688 -3.955 1 97.12 35 ILE B N 1
ATOM 1463 C CA . ILE B 1 35 ? 3.668 -15.211 -5.203 1 97.12 35 ILE B CA 1
ATOM 1464 C C . ILE B 1 35 ? 2.373 -15.961 -5.496 1 97.12 35 ILE B C 1
ATOM 1466 O O . ILE B 1 35 ? 2.369 -17.188 -5.586 1 97.12 35 ILE B O 1
ATOM 1470 N N . VAL B 1 36 ? 1.276 -15.188 -5.645 1 96.62 36 VAL B N 1
ATOM 1471 C CA . VAL B 1 36 ? -0.027 -15.789 -5.914 1 96.62 36 VAL B CA 1
ATOM 1472 C C . VAL B 1 36 ? -0.487 -15.422 -7.32 1 96.62 36 VAL B C 1
ATOM 1474 O O . VAL B 1 36 ? -0.452 -14.25 -7.703 1 96.62 36 VAL B O 1
ATOM 1477 N N . TYR B 1 37 ? -0.838 -16.406 -8.062 1 92.25 37 TYR B N 1
ATOM 1478 C CA . TYR B 1 37 ? -1.372 -16.156 -9.391 1 92.25 37 TYR B CA 1
ATOM 1479 C C . TYR B 1 37 ? -2.551 -17.062 -9.695 1 92.25 37 TYR B C 1
ATOM 1481 O O . TYR B 1 37 ? -2.715 -18.109 -9.047 1 92.25 37 TYR B O 1
ATOM 1489 N N . CYS B 1 38 ? -3.482 -16.516 -10.523 1 82.75 38 CYS B N 1
ATOM 1490 C CA . CYS B 1 38 ? -4.66 -17.281 -10.891 1 82.75 38 CYS B CA 1
ATOM 1491 C C . CYS B 1 38 ? -4.512 -17.875 -12.289 1 82.75 38 CYS B C 1
ATOM 1493 O O . CYS B 1 38 ? -3.996 -17.203 -13.188 1 82.75 38 CYS B O 1
ATOM 1495 N N . ALA B 1 39 ? -4.754 -19.109 -12.5 1 66.81 39 ALA B N 1
ATOM 1496 C CA . ALA B 1 39 ? -4.656 -19.859 -13.75 1 66.81 39 ALA B CA 1
ATOM 1497 C C . ALA B 1 39 ? -5.734 -19.422 -14.742 1 66.81 39 ALA B C 1
ATOM 1499 O O . ALA B 1 39 ? -5.613 -19.672 -15.945 1 66.81 39 ALA B O 1
ATOM 1500 N N . GLU B 1 40 ? -6.906 -18.922 -14.422 1 59.78 40 GLU B N 1
ATOM 1501 C CA . GLU B 1 40 ? -8.078 -19 -15.281 1 59.78 40 GLU B CA 1
ATOM 1502 C C . GLU B 1 40 ? -8.008 -17.984 -16.406 1 59.78 40 GLU B C 1
ATOM 1504 O O . GLU B 1 40 ? -8.109 -16.781 -16.172 1 59.78 40 GLU B O 1
ATOM 1509 N N . TYR B 1 41 ? -7 -17.875 -17.156 1 47.44 41 TYR B N 1
ATOM 1510 C CA . TYR B 1 41 ? -7.188 -16.922 -18.25 1 47.44 41 TYR B CA 1
ATOM 1511 C C . TYR B 1 41 ? -8.492 -17.188 -18.984 1 47.44 41 TYR B C 1
ATOM 1513 O O . TYR B 1 41 ? -8.969 -16.344 -19.75 1 47.44 41 TYR B O 1
ATOM 1521 N N . ASN B 1 42 ? -8.75 -18.406 -19.562 1 44.81 42 ASN B N 1
ATOM 1522 C CA . ASN B 1 42 ? -9.43 -18.562 -20.844 1 44.81 42 ASN B CA 1
ATOM 1523 C C . ASN B 1 42 ? -10.898 -18.156 -20.75 1 44.81 42 ASN B C 1
ATOM 1525 O O . ASN B 1 42 ? -11.664 -18.75 -19.984 1 44.81 42 ASN B O 1
ATOM 1529 N N . GLU B 1 43 ? -11.188 -16.938 -20.734 1 44.66 43 GLU B N 1
ATOM 1530 C CA . GLU B 1 43 ? -12.523 -16.562 -21.188 1 44.66 43 GLU B CA 1
ATOM 1531 C C . GLU B 1 43 ? -13.164 -17.672 -22 1 44.66 43 GLU B C 1
ATOM 1533 O O . GLU B 1 43 ? -14.375 -17.672 -22.219 1 44.66 43 GLU B O 1
ATOM 1538 N N . LEU B 1 44 ? -12.422 -18.328 -22.797 1 41.94 44 LEU B N 1
ATOM 1539 C CA . LEU B 1 44 ? -13.039 -19.266 -23.734 1 41.94 44 LEU B CA 1
ATOM 1540 C C . LEU B 1 44 ? -13.859 -20.312 -22.984 1 41.94 44 LEU B C 1
ATOM 1542 O O . LEU B 1 44 ? -14.633 -21.047 -23.609 1 41.94 44 LEU B O 1
ATOM 1546 N N . ALA B 1 45 ? -13.453 -20.531 -21.797 1 42.56 45 ALA B N 1
ATOM 1547 C CA . ALA B 1 45 ? -14.234 -21.625 -21.219 1 42.56 45 ALA B CA 1
ATOM 1548 C C . ALA B 1 45 ? -15.641 -21.156 -20.844 1 42.56 45 ALA B C 1
ATOM 1550 O O . ALA B 1 45 ? -16.469 -21.969 -20.422 1 42.56 45 ALA B O 1
ATOM 1551 N N . LYS B 1 46 ? -15.805 -19.906 -20.734 1 45.38 46 LYS B N 1
ATOM 1552 C CA . LYS B 1 46 ? -17.172 -19.5 -20.422 1 45.38 46 LYS B CA 1
ATOM 1553 C C . LYS B 1 46 ? -18.062 -19.562 -21.656 1 45.38 46 LYS B C 1
ATOM 1555 O O . LYS B 1 46 ? -19.203 -19.094 -21.641 1 45.38 46 LYS B O 1
ATOM 1560 N N . GLN B 1 47 ? -17.531 -19.609 -22.75 1 41.22 47 GLN B N 1
ATOM 1561 C CA . GLN B 1 47 ? -18.516 -19.734 -23.812 1 41.22 47 GLN B CA 1
ATOM 1562 C C . GLN B 1 47 ? -19.328 -21.031 -23.672 1 41.22 47 GLN B C 1
ATOM 1564 O O . GLN B 1 47 ? -18.766 -22.094 -23.453 1 41.22 47 GLN B O 1
ATOM 1569 N N . PRO B 1 48 ? -20.594 -20.922 -23.375 1 41.72 48 PRO B N 1
ATOM 1570 C CA . PRO B 1 48 ? -21.391 -22.156 -23.422 1 41.72 48 PRO B CA 1
ATOM 1571 C C . PRO B 1 48 ? -20.953 -23.078 -24.562 1 41.72 48 PRO B C 1
ATOM 1573 O O . PRO B 1 48 ? -20.828 -22.656 -25.703 1 41.72 48 PRO B O 1
ATOM 1576 N N . LEU B 1 49 ? -20.125 -24.078 -24.312 1 39.53 49 LEU B N 1
ATOM 1577 C CA . LEU B 1 49 ? -20 -25.109 -25.344 1 39.53 49 LEU B CA 1
ATOM 1578 C C . LEU B 1 49 ? -21.344 -25.359 -26.031 1 39.53 49 LEU B C 1
ATOM 1580 O O . LEU B 1 49 ? -22.297 -25.828 -25.422 1 39.53 49 LEU B O 1
ATOM 1584 N N . THR B 1 50 ? -21.828 -24.516 -26.828 1 42.28 50 THR B N 1
ATOM 1585 C CA . THR B 1 50 ? -22.891 -25.094 -27.641 1 42.28 50 THR B CA 1
ATOM 1586 C C . THR B 1 50 ? -22.562 -26.547 -28 1 42.28 50 THR B C 1
ATOM 1588 O O . THR B 1 50 ? -21.422 -26.859 -28.344 1 42.28 50 THR B O 1
ATOM 1591 N N . LEU B 1 51 ? -23.484 -27.531 -27.797 1 40.81 51 LEU B N 1
ATOM 1592 C CA . LEU B 1 51 ? -23.562 -28.969 -28.078 1 40.81 51 LEU B CA 1
ATOM 1593 C C . LEU B 1 51 ? -22.844 -29.297 -29.391 1 40.81 51 LEU B C 1
ATOM 1595 O O . LEU B 1 51 ? -23 -30.391 -29.922 1 40.81 51 LEU B O 1
ATOM 1599 N N . MET B 1 52 ? -22.375 -28.234 -30.188 1 42.19 52 MET B N 1
ATOM 1600 C CA . MET B 1 52 ? -21.906 -28.906 -31.391 1 42.19 52 MET B CA 1
ATOM 1601 C C . MET B 1 52 ? -20.734 -29.828 -31.078 1 42.19 52 MET B C 1
ATOM 1603 O O . MET B 1 52 ? -20.031 -29.625 -30.094 1 42.19 52 MET B O 1
ATOM 1607 N N . SER B 1 53 ? -20.453 -30.891 -31.781 1 42.25 53 SER B N 1
ATOM 1608 C CA . SER B 1 53 ? -19.438 -31.938 -31.797 1 42.25 53 SER B CA 1
ATOM 1609 C C . SER B 1 53 ? -18.047 -31.375 -31.562 1 42.25 53 SER B C 1
ATOM 1611 O O . SER B 1 53 ? -17.344 -31.016 -32.5 1 42.25 53 SER B O 1
ATOM 1613 N N . VAL B 1 54 ? -17.969 -30.562 -30.594 1 49.5 54 VAL B N 1
ATOM 1614 C CA . VAL B 1 54 ? -16.609 -30.078 -30.391 1 49.5 54 VAL B CA 1
ATOM 1615 C C . VAL B 1 54 ? -15.656 -31.25 -30.203 1 49.5 54 VAL B C 1
ATOM 1617 O O . VAL B 1 54 ? -15.906 -32.125 -29.375 1 49.5 54 VAL B O 1
ATOM 1620 N N . ASP B 1 55 ? -14.883 -31.5 -31.203 1 51.38 55 ASP B N 1
ATOM 1621 C CA . ASP B 1 55 ? -13.898 -32.594 -31.266 1 51.38 55 ASP B CA 1
ATOM 1622 C C . ASP B 1 55 ? -12.992 -32.562 -30.031 1 51.38 55 ASP B C 1
ATOM 1624 O O . ASP B 1 55 ? -12.578 -31.484 -29.578 1 51.38 55 ASP B O 1
ATOM 1628 N N . LYS B 1 56 ? -13.023 -33.594 -29.188 1 56.81 56 LYS B N 1
ATOM 1629 C CA . LYS B 1 56 ? -12.203 -33.906 -28.016 1 56.81 56 LYS B CA 1
ATOM 1630 C C . LYS B 1 56 ? -10.82 -33.281 -28.141 1 56.81 56 LYS B C 1
ATOM 1632 O O . LYS B 1 56 ? -10.219 -32.875 -27.141 1 56.81 56 LYS B O 1
ATOM 1637 N N . SER B 1 57 ? -10.406 -33.156 -29.438 1 56.47 57 SER B N 1
ATOM 1638 C CA . SER B 1 57 ? -9.055 -32.656 -29.656 1 56.47 57 SER B CA 1
ATOM 1639 C C . SER B 1 57 ? -8.938 -31.172 -29.312 1 56.47 57 SER B C 1
ATOM 1641 O O . SER B 1 57 ? -7.906 -30.719 -28.812 1 56.47 57 SER B O 1
ATOM 1643 N N . LEU B 1 58 ? -10.016 -30.453 -29.578 1 53.56 58 LEU B N 1
ATOM 1644 C CA . LEU B 1 58 ? -9.977 -29.031 -29.312 1 53.56 58 LEU B CA 1
ATOM 1645 C C . LEU B 1 58 ? -10 -28.75 -27.812 1 53.56 58 LEU B C 1
ATOM 1647 O O . LEU B 1 58 ? -9.312 -27.844 -27.344 1 53.56 58 LEU B O 1
ATOM 1651 N N . ILE B 1 59 ? -10.773 -29.562 -27.156 1 54.06 59 ILE B N 1
ATOM 1652 C CA . ILE B 1 59 ? -10.844 -29.406 -25.703 1 54.06 59 ILE B CA 1
ATOM 1653 C C . ILE B 1 59 ? -9.484 -29.734 -25.094 1 54.06 59 ILE B C 1
ATOM 1655 O O . ILE B 1 59 ? -9.016 -29.031 -24.188 1 54.06 59 ILE B O 1
ATOM 1659 N N . THR B 1 60 ? -8.898 -30.812 -25.562 1 55.78 60 THR B N 1
ATOM 1660 C CA . THR B 1 60 ? -7.586 -31.203 -25.062 1 55.78 60 THR B CA 1
ATOM 1661 C C . THR B 1 60 ? -6.559 -30.109 -25.328 1 55.78 60 THR B C 1
ATOM 1663 O O . THR B 1 60 ? -5.711 -29.828 -24.484 1 55.78 60 THR B O 1
ATOM 1666 N N . ASN B 1 61 ? -6.652 -29.453 -26.484 1 54.34 61 ASN B N 1
ATOM 1667 C CA . ASN B 1 61 ? -5.699 -28.406 -26.844 1 54.34 61 ASN B CA 1
ATOM 1668 C C . ASN B 1 61 ? -5.871 -27.172 -25.953 1 54.34 61 ASN B C 1
ATOM 1670 O O . ASN B 1 61 ? -4.891 -26.547 -25.562 1 54.34 61 ASN B O 1
ATOM 1674 N N . LEU B 1 62 ? -7.074 -26.922 -25.609 1 54.31 62 LEU B N 1
ATOM 1675 C CA . LEU B 1 62 ? -7.328 -25.781 -24.734 1 54.31 62 LEU B CA 1
ATOM 1676 C C . LEU B 1 62 ? -6.785 -26.016 -23.344 1 54.31 62 LEU B C 1
ATOM 1678 O O . LEU B 1 62 ? -6.188 -25.125 -22.734 1 54.31 62 LEU B O 1
ATOM 1682 N N . ILE B 1 63 ? -7 -27.219 -22.953 1 58.09 63 ILE B N 1
ATOM 1683 C CA . ILE B 1 63 ? -6.508 -27.594 -21.625 1 58.09 63 ILE B CA 1
ATOM 1684 C C . ILE B 1 63 ? -4.98 -27.594 -21.625 1 58.09 63 ILE B C 1
ATOM 1686 O O . ILE B 1 63 ? -4.359 -27.109 -20.672 1 58.09 63 ILE B O 1
ATOM 1690 N N . GLU B 1 64 ? -4.453 -28.141 -22.75 1 60.78 64 GLU B N 1
ATOM 1691 C CA . GLU B 1 64 ? -2.996 -28.188 -22.859 1 60.78 64 GLU B CA 1
ATOM 1692 C C . GLU B 1 64 ? -2.406 -26.781 -22.953 1 60.78 64 GLU B C 1
ATOM 1694 O O . GLU B 1 64 ? -1.354 -26.5 -22.375 1 60.78 64 GLU B O 1
ATOM 1699 N N . GLY B 1 65 ? -3.111 -25.953 -23.625 1 62.34 65 GLY B N 1
ATOM 1700 C CA . GLY B 1 65 ? -2.664 -24.578 -23.75 1 62.34 65 GLY B CA 1
ATOM 1701 C C . GLY B 1 65 ? -2.662 -23.812 -22.438 1 62.34 65 GLY B C 1
ATOM 1702 O O . GLY B 1 65 ? -1.702 -23.109 -22.109 1 62.34 65 GLY B O 1
ATOM 1703 N N . GLU B 1 66 ? -3.629 -24.094 -21.719 1 65.94 66 GLU B N 1
ATOM 1704 C CA . GLU B 1 66 ? -3.74 -23.438 -20.422 1 65.94 66 GLU B CA 1
ATOM 1705 C C . GLU B 1 66 ? -2.666 -23.938 -19.453 1 65.94 66 GLU B C 1
ATOM 1707 O O . GLU B 1 66 ? -2.066 -23.156 -18.719 1 65.94 66 GLU B O 1
ATOM 1712 N N . GLU B 1 67 ? -2.434 -25.203 -19.578 1 71.88 67 GLU B N 1
ATOM 1713 C CA . GLU B 1 67 ? -1.408 -25.797 -18.719 1 71.88 67 GLU B CA 1
ATOM 1714 C C . GLU B 1 67 ? -0.021 -25.266 -19.078 1 71.88 67 GLU B C 1
ATOM 1716 O O . GLU B 1 67 ? 0.808 -25.031 -18.203 1 71.88 67 GLU B O 1
ATOM 1721 N N . THR B 1 68 ? 0.083 -25.094 -20.375 1 76.38 68 THR B N 1
ATOM 1722 C CA . THR B 1 68 ? 1.372 -24.578 -20.812 1 76.38 68 THR B CA 1
ATOM 1723 C C . THR B 1 68 ? 1.565 -23.125 -20.375 1 76.38 68 THR B C 1
ATOM 1725 O O . THR B 1 68 ? 2.652 -22.75 -19.922 1 76.38 68 THR B O 1
ATOM 1728 N N . LYS B 1 69 ? 0.554 -22.406 -20.375 1 75.88 69 LYS B N 1
ATOM 1729 C CA . LYS B 1 69 ? 0.634 -21.016 -19.938 1 75.88 69 LYS B CA 1
ATOM 1730 C C . LYS B 1 69 ? 0.909 -20.922 -18.438 1 75.88 69 LYS B C 1
ATOM 1732 O O . LYS B 1 69 ? 1.718 -20.109 -18 1 75.88 69 LYS B O 1
ATOM 1737 N N . VAL B 1 70 ? 0.283 -21.734 -17.812 1 77.25 70 VAL B N 1
ATOM 1738 C CA . VAL B 1 70 ? 0.44 -21.766 -16.359 1 77.25 70 VAL B CA 1
ATOM 1739 C C . VAL B 1 70 ? 1.869 -22.172 -16 1 77.25 70 VAL B C 1
ATOM 1741 O O . VAL B 1 70 ? 2.492 -21.562 -15.125 1 77.25 70 VAL B O 1
ATOM 1744 N N . LYS B 1 71 ? 2.332 -23.125 -16.734 1 82.56 71 LYS B N 1
ATOM 1745 C CA . LYS B 1 71 ? 3.693 -23.578 -16.469 1 82.56 71 LYS B CA 1
ATOM 1746 C C . LYS B 1 71 ? 4.711 -22.5 -16.812 1 82.56 71 LYS B C 1
ATOM 1748 O O . LYS B 1 71 ? 5.703 -22.312 -16.094 1 82.56 71 LYS B O 1
ATOM 1753 N N . LYS B 1 72 ? 4.426 -21.844 -17.812 1 83.81 72 LYS B N 1
ATOM 1754 C CA . LYS B 1 72 ? 5.328 -20.766 -18.219 1 83.81 72 LYS B CA 1
ATOM 1755 C C . LYS B 1 72 ? 5.348 -19.641 -17.203 1 83.81 72 LYS B C 1
ATOM 1757 O O . LYS B 1 72 ? 6.41 -19.094 -16.891 1 83.81 72 LYS B O 1
ATOM 1762 N N . LEU B 1 73 ? 4.246 -19.359 -16.75 1 84.31 73 LEU B N 1
ATOM 1763 C CA . LEU B 1 73 ? 4.16 -18.297 -15.758 1 84.31 73 LEU B CA 1
ATOM 1764 C C . LEU B 1 73 ? 4.863 -18.703 -14.461 1 84.31 73 LEU B C 1
ATOM 1766 O O . LEU B 1 73 ? 5.613 -17.906 -13.883 1 84.31 73 LEU B O 1
ATOM 1770 N N . ALA B 1 74 ? 4.633 -19.859 -14.086 1 87.81 74 ALA B N 1
ATOM 1771 C CA . ALA B 1 74 ? 5.293 -20.359 -12.891 1 87.81 74 ALA B CA 1
ATOM 1772 C C . ALA B 1 74 ? 6.812 -20.328 -13.047 1 87.81 74 ALA B C 1
ATOM 1774 O O . ALA B 1 74 ? 7.527 -19.922 -12.133 1 87.81 74 ALA B O 1
ATOM 1775 N N . ALA B 1 75 ? 7.238 -20.766 -14.195 1 90 75 ALA B N 1
ATOM 1776 C CA . ALA B 1 75 ? 8.672 -20.75 -14.469 1 90 75 ALA B CA 1
ATOM 1777 C C . ALA B 1 75 ? 9.234 -19.344 -14.422 1 90 75 ALA B C 1
ATOM 1779 O O . ALA B 1 75 ? 10.32 -19.109 -13.891 1 90 75 ALA B O 1
ATOM 1780 N N . LYS B 1 76 ? 8.508 -18.484 -14.961 1 88.88 76 LYS B N 1
ATOM 1781 C CA . LYS B 1 76 ? 8.906 -17.078 -14.938 1 88.88 76 LYS B CA 1
ATOM 1782 C C . LYS B 1 76 ? 9.055 -16.578 -13.5 1 88.88 76 LYS B C 1
ATOM 1784 O O . LYS B 1 76 ? 10.031 -15.898 -13.172 1 88.88 76 LYS B O 1
ATOM 1789 N N . PHE B 1 77 ? 8.141 -16.922 -12.664 1 88.94 77 PHE B N 1
ATOM 1790 C CA . PHE B 1 77 ? 8.172 -16.438 -11.289 1 88.94 77 PHE B CA 1
ATOM 1791 C C . PHE B 1 77 ? 9.289 -17.109 -10.5 1 88.94 77 PHE B C 1
ATOM 1793 O O . PHE B 1 77 ? 9.93 -16.484 -9.664 1 88.94 77 PHE B O 1
ATOM 1800 N N . GLU B 1 78 ? 9.516 -18.359 -10.805 1 89.69 78 GLU B N 1
ATOM 1801 C CA . GLU B 1 78 ? 10.633 -19.062 -10.18 1 89.69 78 GLU B CA 1
ATOM 1802 C C . GLU B 1 78 ? 11.969 -18.406 -10.531 1 89.69 78 GLU B C 1
ATOM 1804 O O . GLU B 1 78 ? 12.828 -18.25 -9.672 1 89.69 78 GLU B O 1
ATOM 1809 N N . GLU B 1 79 ? 12.031 -18.062 -11.734 1 90 79 GLU B N 1
ATOM 1810 C CA . GLU B 1 79 ? 13.25 -17.391 -12.18 1 90 79 GLU B CA 1
ATOM 1811 C C . GLU B 1 79 ? 13.422 -16.047 -11.492 1 90 79 GLU B C 1
ATOM 1813 O O . GLU B 1 79 ? 14.539 -15.664 -11.133 1 90 79 GLU B O 1
ATOM 1818 N N . LEU B 1 80 ? 12.391 -15.352 -11.344 1 85.56 80 LEU B N 1
ATOM 1819 C CA . LEU B 1 80 ? 12.445 -14.062 -10.672 1 85.56 80 LEU B CA 1
ATOM 1820 C C . LEU B 1 80 ? 12.938 -14.211 -9.242 1 85.56 80 LEU B C 1
ATOM 1822 O O . LEU B 1 80 ? 13.836 -13.484 -8.812 1 85.56 80 LEU B O 1
ATOM 1826 N N . VAL B 1 81 ? 12.414 -15.141 -8.531 1 87.69 81 VAL B N 1
ATOM 1827 C CA . VAL B 1 81 ? 12.773 -15.359 -7.137 1 87.69 81 VAL B CA 1
ATOM 1828 C C . VAL B 1 81 ? 14.234 -15.781 -7.039 1 87.69 81 VAL B C 1
ATOM 1830 O O . VAL B 1 81 ? 14.969 -15.312 -6.16 1 87.69 81 VAL B O 1
ATOM 1833 N N . LYS B 1 82 ? 14.641 -16.578 -7.969 1 88.56 82 LYS B N 1
ATOM 1834 C CA . LYS B 1 82 ? 16.031 -17.047 -7.996 1 88.56 82 LYS B CA 1
ATOM 1835 C C . LYS B 1 82 ? 16.984 -15.898 -8.328 1 88.56 82 LYS B C 1
ATOM 1837 O O . LYS B 1 82 ? 18.016 -15.734 -7.672 1 88.56 82 LYS B O 1
ATOM 1842 N N . THR B 1 83 ? 16.594 -15.164 -9.266 1 88.81 83 THR B N 1
ATOM 1843 C CA . THR B 1 83 ? 17.422 -14.055 -9.727 1 88.81 83 THR B CA 1
ATOM 1844 C C . THR B 1 83 ? 17.672 -13.055 -8.602 1 88.81 83 THR B C 1
ATOM 1846 O O . THR B 1 83 ? 18.781 -12.539 -8.445 1 88.81 83 THR B O 1
ATOM 1849 N N . TYR B 1 84 ? 16.719 -12.859 -7.812 1 87.62 84 TYR B N 1
AT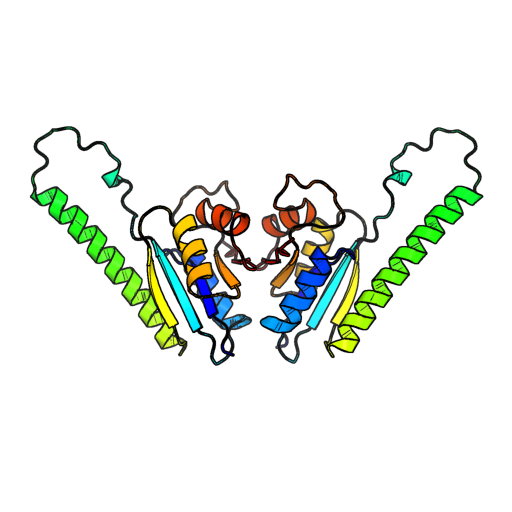OM 1850 C CA . TYR B 1 84 ? 16.828 -11.852 -6.766 1 87.62 84 TYR B CA 1
ATOM 1851 C C . TYR B 1 84 ? 17.266 -12.484 -5.445 1 87.62 84 TYR B C 1
ATOM 1853 O O . TYR B 1 84 ? 17.453 -11.781 -4.449 1 87.62 84 TYR B O 1
ATOM 1861 N N . GLY B 1 85 ? 17.359 -13.836 -5.418 1 89.06 85 GLY B N 1
ATOM 1862 C CA . GLY B 1 85 ? 17.797 -14.531 -4.219 1 89.06 85 GLY B CA 1
ATOM 1863 C C . GLY B 1 85 ? 16.797 -14.469 -3.084 1 89.06 85 GLY B C 1
ATOM 1864 O O . GLY B 1 85 ? 17.188 -14.359 -1.916 1 89.06 85 GLY B O 1
ATOM 1865 N N . ILE B 1 86 ? 15.57 -14.477 -3.42 1 90.88 86 ILE B N 1
ATOM 1866 C CA . ILE B 1 86 ? 14.508 -14.32 -2.434 1 90.88 86 ILE B CA 1
ATOM 1867 C C . ILE B 1 86 ? 13.961 -15.695 -2.045 1 90.88 86 ILE B C 1
ATOM 1869 O O . ILE B 1 86 ? 13.828 -16.578 -2.893 1 90.88 86 ILE B O 1
ATOM 1873 N N . GLU B 1 87 ? 13.688 -15.805 -0.764 1 90.5 87 GLU B N 1
ATOM 1874 C CA . GLU B 1 87 ? 12.969 -17 -0.306 1 90.5 87 GLU B CA 1
ATOM 1875 C C . GLU B 1 87 ? 11.469 -16.859 -0.56 1 90.5 87 GLU B C 1
ATOM 1877 O O . GLU B 1 87 ? 10.859 -15.852 -0.207 1 90.5 87 GLU B O 1
ATOM 1882 N N . GLY B 1 88 ? 11.008 -17.812 -1.258 1 88.56 88 GLY B N 1
ATOM 1883 C CA . GLY B 1 88 ? 9.57 -17.719 -1.479 1 88.56 88 GLY B CA 1
ATOM 1884 C C . GLY B 1 88 ? 9 -18.922 -2.195 1 88.56 88 GLY B C 1
ATOM 1885 O O . GLY B 1 88 ? 9.711 -19.906 -2.449 1 88.56 88 GLY B O 1
ATOM 1886 N N . LYS B 1 89 ? 7.68 -18.891 -2.33 1 93.31 89 LYS B N 1
ATOM 1887 C CA . LYS B 1 89 ? 6.953 -19.922 -3.053 1 93.31 89 LYS B CA 1
ATOM 1888 C C . LYS B 1 89 ? 5.93 -19.312 -4.008 1 93.31 89 LYS B C 1
ATOM 1890 O O . LYS B 1 89 ? 5.613 -18.125 -3.91 1 93.31 89 LYS B O 1
ATOM 1895 N N . ILE B 1 90 ? 5.531 -20.141 -4.875 1 94.44 90 ILE B N 1
ATOM 1896 C CA . ILE B 1 90 ? 4.527 -19.766 -5.867 1 94.44 90 ILE B CA 1
ATOM 1897 C C . ILE B 1 90 ? 3.248 -20.562 -5.625 1 94.44 90 ILE B C 1
ATOM 1899 O O . ILE B 1 90 ? 3.285 -21.797 -5.535 1 94.44 90 ILE B O 1
ATOM 1903 N N . VAL B 1 91 ? 2.176 -19.859 -5.504 1 94.62 91 VAL B N 1
ATOM 1904 C CA . VAL B 1 91 ? 0.897 -20.516 -5.238 1 94.62 91 VAL B CA 1
ATOM 1905 C C . VAL B 1 91 ? -0.095 -20.172 -6.348 1 94.62 91 VAL B C 1
ATOM 1907 O O . VAL B 1 91 ? -0.324 -19 -6.648 1 94.62 91 VAL B O 1
ATOM 1910 N N . ARG B 1 92 ? -0.594 -21.188 -6.887 1 92.81 92 ARG B N 1
ATOM 1911 C CA . ARG B 1 92 ? -1.66 -21.031 -7.871 1 92.81 92 ARG B CA 1
ATOM 1912 C C . ARG B 1 92 ? -3.033 -21.141 -7.219 1 92.81 92 ARG B C 1
ATOM 1914 O O . ARG B 1 92 ? -3.281 -22.078 -6.445 1 92.81 92 ARG B O 1
ATOM 1921 N N . VAL B 1 93 ? -3.844 -20.172 -7.523 1 91.12 93 VAL B N 1
ATOM 1922 C CA . VAL B 1 93 ? -5.195 -20.25 -6.984 1 91.12 93 VAL B CA 1
ATOM 1923 C C . VAL B 1 93 ? -6.195 -20.469 -8.117 1 91.12 93 VAL B C 1
ATOM 1925 O O . VAL B 1 93 ? -5.926 -20.109 -9.266 1 91.12 93 VAL B O 1
ATOM 1928 N N . ASN B 1 94 ? -7.281 -21.156 -7.715 1 83.75 94 ASN B N 1
ATOM 1929 C CA . ASN B 1 94 ? -8.383 -21.391 -8.641 1 83.75 94 ASN B CA 1
ATOM 1930 C C . ASN B 1 94 ? -9.586 -20.5 -8.312 1 83.75 94 ASN B C 1
ATOM 1932 O O . ASN B 1 94 ? -9.766 -20.094 -7.164 1 83.75 94 ASN B O 1
ATOM 1936 N N . GLY B 1 95 ? -10.305 -20.172 -9.312 1 85 95 GLY B N 1
ATOM 1937 C CA . GLY B 1 95 ? -11.477 -19.344 -9.07 1 85 95 GLY B CA 1
ATOM 1938 C C . GLY B 1 95 ? -11.203 -17.859 -9.18 1 85 95 GLY B C 1
ATOM 1939 O O . GLY B 1 95 ? -10.523 -17.406 -10.102 1 85 95 GLY B O 1
ATOM 1940 N N . GLU B 1 96 ? -11.805 -17.062 -8.258 1 89.5 96 GLU B N 1
ATOM 1941 C CA . GLU B 1 96 ? -11.656 -15.609 -8.305 1 89.5 96 GLU B CA 1
ATOM 1942 C C . GLU B 1 96 ? -10.32 -15.172 -7.711 1 89.5 96 GLU B C 1
ATOM 1944 O O . GLU B 1 96 ? -10.062 -15.383 -6.527 1 89.5 96 GLU B O 1
ATOM 1949 N N . PRO B 1 97 ? -9.539 -14.57 -8.43 1 93.56 97 PRO B N 1
ATOM 1950 C CA . PRO B 1 97 ? -8.18 -14.242 -8 1 93.56 97 PRO B CA 1
ATOM 1951 C C . PRO B 1 97 ? -8.156 -13.391 -6.727 1 93.56 97 PRO B C 1
ATOM 1953 O O . PRO B 1 97 ? -7.348 -13.648 -5.828 1 93.56 97 PRO B O 1
ATOM 1956 N N . GLY B 1 98 ? -9.031 -12.43 -6.652 1 96.19 98 GLY B N 1
ATOM 1957 C CA . GLY B 1 98 ? -9.062 -11.586 -5.473 1 96.19 98 GLY B CA 1
ATOM 1958 C C . GLY B 1 98 ? -9.266 -12.359 -4.184 1 96.19 98 GLY B C 1
ATOM 1959 O O . GLY B 1 98 ? -8.531 -12.164 -3.213 1 96.19 98 GLY B O 1
ATOM 1960 N N . HIS B 1 99 ? -10.242 -13.273 -4.273 1 96.5 99 HIS B N 1
ATOM 1961 C CA . HIS B 1 99 ? -10.531 -14.109 -3.113 1 96.5 99 HIS B CA 1
ATOM 1962 C C . HIS B 1 99 ? -9.336 -14.969 -2.74 1 96.5 99 HIS B C 1
ATOM 1964 O O . HIS B 1 99 ? -8.977 -15.062 -1.564 1 96.5 99 HIS B O 1
ATOM 1970 N N . GLY B 1 100 ? -8.742 -15.555 -3.695 1 96.25 100 GLY B N 1
ATOM 1971 C CA . GLY B 1 100 ? -7.578 -16.406 -3.467 1 96.25 100 GLY B CA 1
ATOM 1972 C C . GLY B 1 100 ? -6.41 -15.656 -2.846 1 96.25 100 GLY B C 1
ATOM 1973 O O . GLY B 1 100 ? -5.777 -16.156 -1.914 1 96.25 100 GLY B O 1
ATOM 1974 N N . ILE B 1 101 ? -6.145 -14.492 -3.299 1 97.94 101 ILE B N 1
ATOM 1975 C CA . ILE B 1 101 ? -5.039 -13.672 -2.812 1 97.94 101 ILE B CA 1
ATOM 1976 C C . ILE B 1 101 ? -5.254 -13.336 -1.339 1 97.94 101 ILE B C 1
ATOM 1978 O O . ILE B 1 101 ? -4.344 -13.492 -0.521 1 97.94 101 ILE B O 1
ATOM 1982 N N . VAL B 1 102 ? -6.473 -12.961 -1.013 1 98.25 102 VAL B N 1
ATOM 1983 C CA . VAL B 1 102 ? -6.797 -12.57 0.356 1 98.25 102 VAL B CA 1
ATOM 1984 C C . VAL B 1 102 ? -6.723 -13.789 1.271 1 98.25 102 VAL B C 1
ATOM 1986 O O . VAL B 1 102 ? -6.168 -13.719 2.369 1 98.25 102 VAL B O 1
ATOM 1989 N N . LYS B 1 103 ? -7.23 -14.867 0.791 1 98.06 103 LYS B N 1
ATOM 1990 C CA . LYS B 1 103 ? -7.203 -16.094 1.584 1 98.06 103 LYS B CA 1
ATOM 1991 C C . LYS B 1 103 ? -5.77 -16.531 1.861 1 98.06 103 LYS B C 1
ATOM 1993 O O . LYS B 1 103 ? -5.441 -16.922 2.984 1 98.06 103 LYS B O 1
ATOM 1998 N N . ILE B 1 104 ? -4.941 -16.438 0.892 1 97.94 104 ILE B N 1
ATOM 1999 C CA . ILE B 1 104 ? -3.553 -16.859 1.058 1 97.94 104 ILE B CA 1
ATOM 2000 C C . ILE B 1 104 ? -2.848 -15.914 2.033 1 97.94 104 ILE B C 1
ATOM 2002 O O . ILE B 1 104 ? -2.037 -16.359 2.852 1 97.94 104 ILE B O 1
ATOM 2006 N N . ALA B 1 105 ? -3.133 -14.672 1.934 1 98.31 105 ALA B N 1
ATOM 2007 C CA . ALA B 1 105 ? -2.547 -13.727 2.881 1 98.31 105 ALA B CA 1
ATOM 2008 C C . ALA B 1 10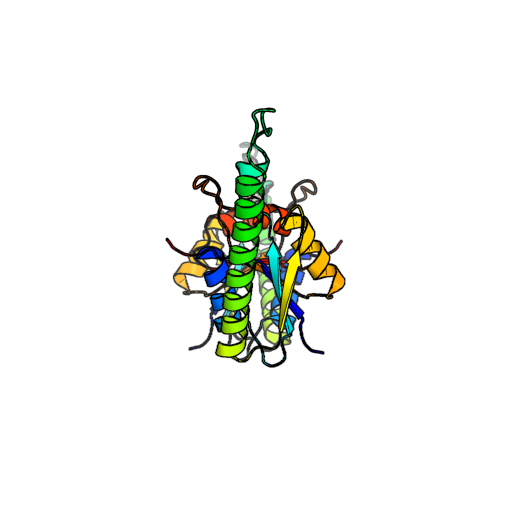5 ? -2.91 -14.094 4.316 1 98.31 105 ALA B C 1
ATOM 2010 O O . ALA B 1 105 ? -2.064 -14.023 5.215 1 98.31 105 ALA B O 1
ATOM 2011 N N . GLU B 1 106 ? -4.141 -14.5 4.512 1 98.12 106 GLU B N 1
ATOM 2012 C CA . GLU B 1 106 ? -4.59 -14.914 5.84 1 98.12 106 GLU B CA 1
ATOM 2013 C C . GLU B 1 106 ? -3.908 -16.203 6.277 1 98.12 106 GLU B C 1
ATOM 2015 O O . GLU B 1 106 ? -3.359 -16.281 7.379 1 98.12 106 GLU B O 1
ATOM 2020 N N . ASP B 1 107 ? -3.906 -17.156 5.418 1 98 107 ASP B N 1
ATOM 2021 C CA . ASP B 1 107 ? -3.371 -18.469 5.734 1 98 107 ASP B CA 1
ATOM 2022 C C . ASP B 1 107 ? -1.876 -18.406 6.035 1 98 107 ASP B C 1
ATOM 2024 O O . ASP B 1 107 ? -1.377 -19.125 6.906 1 98 107 ASP B O 1
ATOM 2028 N N . GLU B 1 108 ? -1.199 -17.531 5.324 1 97.75 108 GLU B N 1
ATOM 2029 C CA . GLU B 1 108 ? 0.253 -17.453 5.445 1 97.75 108 GLU B CA 1
ATOM 2030 C C . GLU B 1 108 ? 0.662 -16.406 6.488 1 97.75 108 GLU B C 1
ATOM 2032 O O . GLU B 1 108 ? 1.853 -16.172 6.695 1 97.75 108 GLU B O 1
ATOM 2037 N N . LYS B 1 109 ? -0.373 -15.766 7.105 1 97.81 109 LYS B N 1
ATOM 2038 C CA . LYS B 1 109 ? -0.131 -14.703 8.086 1 97.81 109 LYS B CA 1
ATOM 2039 C C . LYS B 1 109 ? 0.786 -13.625 7.516 1 97.81 109 LYS B C 1
ATOM 2041 O O . LYS B 1 109 ? 1.761 -13.234 8.156 1 97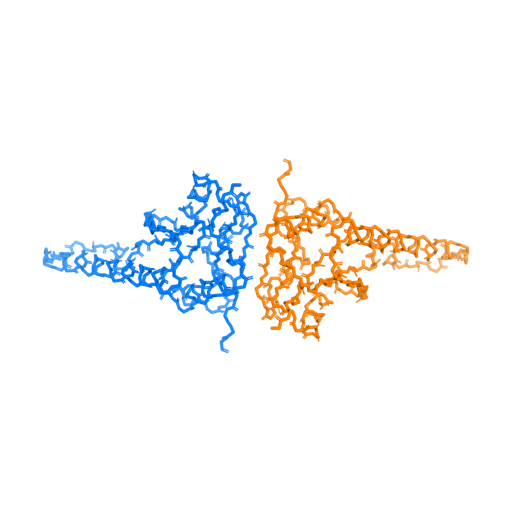.81 109 LYS B O 1
ATOM 2046 N N . ALA B 1 110 ? 0.49 -13.25 6.273 1 98.38 110 ALA B N 1
ATOM 2047 C CA . ALA B 1 110 ? 1.247 -12.188 5.625 1 98.38 110 ALA B CA 1
ATOM 2048 C C . ALA B 1 110 ? 1.078 -10.859 6.367 1 98.38 110 ALA B C 1
ATOM 2050 O O . ALA B 1 110 ? 0.022 -10.602 6.945 1 98.38 110 ALA B O 1
ATOM 2051 N N . ILE B 1 111 ? 2.078 -10.047 6.281 1 97.94 111 ILE B N 1
ATOM 2052 C CA . ILE B 1 111 ? 1.963 -8.75 6.93 1 97.94 111 ILE B CA 1
ATOM 2053 C C . ILE B 1 111 ? 1.596 -7.688 5.895 1 97.94 111 ILE B C 1
ATOM 2055 O O . ILE B 1 111 ? 1.215 -6.566 6.246 1 97.94 111 ILE B O 1
ATOM 2059 N N . MET B 1 112 ? 1.674 -8.094 4.609 1 98.25 112 MET B N 1
ATOM 2060 C CA . MET B 1 112 ? 1.43 -7.152 3.516 1 98.25 112 MET B CA 1
ATOM 2061 C C . MET B 1 112 ? 1.063 -7.895 2.234 1 98.25 112 MET B C 1
ATOM 2063 O O . MET B 1 112 ? 1.528 -9.016 2.006 1 98.25 112 MET B O 1
ATOM 2067 N N . ILE B 1 113 ? 0.215 -7.262 1.476 1 98.75 113 ILE B N 1
ATOM 2068 C CA . ILE B 1 113 ? -0.027 -7.691 0.102 1 98.75 113 ILE B CA 1
ATOM 2069 C C . ILE B 1 113 ? 0.485 -6.629 -0.868 1 98.75 113 ILE B C 1
ATOM 2071 O O . ILE B 1 113 ? 0.274 -5.43 -0.656 1 98.75 113 ILE B O 1
ATOM 2075 N N . VAL B 1 114 ? 1.163 -7.031 -1.912 1 98.81 114 VAL B N 1
ATOM 2076 C CA . VAL B 1 114 ? 1.651 -6.164 -2.979 1 98.81 114 VAL B CA 1
ATOM 2077 C C . VAL B 1 114 ? 0.959 -6.516 -4.293 1 98.81 114 VAL B C 1
ATOM 2079 O O . VAL B 1 114 ? 0.89 -7.691 -4.668 1 98.81 114 VAL B O 1
ATOM 2082 N N . THR B 1 115 ? 0.396 -5.559 -4.977 1 97.94 115 THR B N 1
ATOM 2083 C CA . THR B 1 115 ? -0.28 -5.789 -6.25 1 97.94 115 THR B CA 1
ATOM 2084 C C . THR B 1 115 ? -0.109 -4.586 -7.176 1 97.94 115 THR B C 1
ATOM 2086 O O . THR B 1 115 ? 0.231 -3.492 -6.723 1 97.94 115 THR B O 1
ATOM 2089 N N . GLY B 1 116 ? -0.245 -4.836 -8.422 1 96.44 116 GLY B N 1
ATOM 2090 C CA . GLY B 1 116 ? -0.394 -3.734 -9.359 1 96.44 116 GLY B CA 1
ATOM 2091 C C . GLY B 1 116 ? -1.777 -3.113 -9.336 1 96.44 116 GLY B C 1
ATOM 2092 O O . GLY B 1 116 ? -2.619 -3.49 -8.523 1 96.44 116 GLY B O 1
ATOM 2093 N N . THR B 1 117 ? -1.989 -2.178 -10.266 1 92.94 117 THR B N 1
ATOM 2094 C CA . THR B 1 117 ? -3.293 -1.536 -10.391 1 92.94 117 THR B CA 1
ATOM 2095 C C . THR B 1 117 ? -4.148 -2.252 -11.43 1 92.94 117 THR B C 1
ATOM 2097 O O . THR B 1 117 ? -5.375 -2.322 -11.297 1 92.94 117 THR B O 1
ATOM 2100 N N . ARG B 1 118 ? -3.371 -2.725 -12.406 1 88.94 118 ARG B N 1
ATOM 2101 C CA . ARG B 1 118 ? -4.031 -3.42 -13.5 1 88.94 118 ARG B CA 1
ATOM 2102 C C . ARG B 1 118 ? -3.379 -4.773 -13.766 1 88.94 118 ARG B C 1
ATOM 2104 O O . ARG B 1 118 ? -2.344 -5.094 -13.18 1 88.94 118 ARG B O 1
ATOM 2111 N N . GLY B 1 119 ? -4.07 -5.488 -14.562 1 84.88 119 GLY B N 1
ATOM 2112 C CA . GLY B 1 119 ? -3.596 -6.801 -14.977 1 84.88 119 GLY B CA 1
ATOM 2113 C C . GLY B 1 119 ? -3.781 -7.059 -16.453 1 84.88 119 GLY B C 1
ATOM 2114 O O . GLY B 1 119 ? -3.457 -6.211 -17.281 1 84.88 119 GLY B O 1
ATOM 2115 N N . LEU B 1 120 ? -4.293 -8.18 -16.562 1 78 120 LEU B N 1
ATOM 2116 C CA . LEU B 1 120 ? -4.43 -8.633 -17.953 1 78 120 LEU B CA 1
ATOM 2117 C C . LEU B 1 120 ? -5.672 -8.031 -18.594 1 78 120 LEU B C 1
ATOM 2119 O O . LEU B 1 120 ? -5.816 -8.07 -19.828 1 78 120 LEU B O 1
ATOM 2123 N N . GLY B 1 121 ? -6.488 -7.41 -17.734 1 76.81 121 GLY B N 1
ATOM 2124 C CA . GLY B 1 121 ? -7.684 -6.801 -18.297 1 76.81 121 GLY B CA 1
ATOM 2125 C C . GLY B 1 121 ? -7.398 -5.539 -19.094 1 76.81 121 GLY B C 1
ATOM 2126 O O . GLY B 1 121 ? -6.352 -4.914 -18.922 1 76.81 121 GLY B O 1
ATOM 2127 N N . ASN B 1 122 ? -8.234 -5.32 -20.047 1 66.75 122 ASN B N 1
ATOM 2128 C CA . ASN B 1 122 ? -7.98 -4.234 -21 1 66.75 122 ASN B CA 1
ATOM 2129 C C . ASN B 1 122 ? -8.852 -3.016 -20.688 1 66.75 122 ASN B C 1
ATOM 2131 O O . ASN B 1 122 ? -9.031 -2.15 -21.547 1 66.75 122 ASN B O 1
ATOM 2135 N N . ILE B 1 123 ? -9.359 -3.055 -19.625 1 71.62 123 ILE B N 1
ATOM 2136 C CA . ILE B 1 123 ? -10.18 -1.879 -19.375 1 71.62 123 ILE B CA 1
ATOM 2137 C C . ILE B 1 123 ? -9.312 -0.739 -18.859 1 71.62 123 ILE B C 1
ATOM 2139 O O . ILE B 1 123 ? -8.961 -0.712 -17.672 1 71.62 123 ILE B O 1
ATOM 2143 N N . ARG B 1 124 ? -9.047 0.17 -19.703 1 68.31 124 ARG B N 1
ATOM 2144 C CA . ARG B 1 124 ? -8.102 1.251 -19.422 1 68.31 124 ARG B CA 1
ATOM 2145 C C . ARG B 1 124 ? -8.75 2.336 -18.578 1 68.31 124 ARG B C 1
ATOM 2147 O O . ARG B 1 124 ? -8.055 3.121 -17.922 1 68.31 124 ARG B O 1
ATOM 2154 N N . ARG B 1 125 ? -10.164 2.273 -18.531 1 75.12 125 ARG B N 1
ATOM 2155 C CA . ARG B 1 125 ? -10.844 3.395 -17.891 1 75.12 125 ARG B CA 1
ATOM 2156 C C . ARG B 1 125 ? -10.789 3.27 -16.375 1 75.12 125 ARG B C 1
ATOM 2158 O O . ARG B 1 125 ? -10.969 4.258 -15.664 1 75.12 125 ARG B O 1
ATOM 2165 N N . LYS B 1 126 ? -10.492 2.047 -16.016 1 82.69 126 LYS B N 1
ATOM 2166 C CA . LYS B 1 126 ? -10.484 1.856 -14.562 1 82.69 126 LYS B CA 1
ATOM 2167 C C . LYS B 1 126 ? -9.078 2.027 -14 1 82.69 126 LYS B C 1
ATOM 2169 O O . LYS B 1 126 ? -8.102 1.524 -14.57 1 82.69 126 LYS B O 1
ATOM 2174 N N . LEU B 1 127 ? -8.992 2.824 -12.945 1 83.5 127 LEU B N 1
ATOM 2175 C CA . LEU B 1 127 ? -7.691 3.004 -12.312 1 83.5 127 LEU B CA 1
ATOM 2176 C C . LEU B 1 127 ? -7.23 1.717 -11.633 1 83.5 127 LEU B C 1
ATOM 2178 O O . LEU B 1 127 ? -6.102 1.269 -11.844 1 83.5 127 LEU B O 1
ATOM 2182 N N . LEU B 1 128 ? -8.195 1.158 -10.977 1 91.19 128 LEU B N 1
ATOM 2183 C CA . LEU B 1 128 ? -7.875 -0.095 -10.297 1 91.19 128 LEU B CA 1
ATOM 2184 C C . LEU B 1 128 ? -8.625 -1.261 -10.938 1 91.19 128 LEU B C 1
ATOM 2186 O O . LEU B 1 128 ? -9.836 -1.194 -11.133 1 91.19 128 LEU B O 1
ATOM 2190 N N . GLY B 1 129 ? -7.91 -2.207 -11.273 1 91.56 129 GLY B N 1
ATOM 2191 C CA . GLY B 1 129 ? -8.547 -3.414 -11.773 1 91.56 129 GLY B CA 1
ATOM 2192 C C . GLY B 1 129 ? -9.422 -4.098 -10.742 1 91.56 129 GLY B C 1
ATOM 2193 O O . GLY B 1 129 ? -9.336 -3.797 -9.547 1 91.56 129 GLY B O 1
ATOM 2194 N N . SER B 1 130 ? -10.211 -5.027 -11.219 1 92 130 SER B N 1
ATOM 2195 C CA . SER B 1 130 ? -11.188 -5.699 -10.375 1 92 130 SER B CA 1
ATOM 2196 C C . SER B 1 130 ? -10.508 -6.512 -9.273 1 92 130 SER B C 1
ATOM 2198 O O . SER B 1 130 ? -10.992 -6.551 -8.141 1 92 130 SER B O 1
ATOM 2200 N N . VAL B 1 131 ? -9.422 -7.109 -9.547 1 93.75 131 VAL B N 1
ATOM 2201 C CA . VAL B 1 131 ? -8.734 -7.941 -8.562 1 93.75 131 VAL B CA 1
ATOM 2202 C C . VAL B 1 131 ? -8.094 -7.055 -7.492 1 93.75 131 VAL B C 1
ATOM 2204 O O . VAL B 1 131 ? -8.289 -7.273 -6.297 1 93.75 131 VAL B O 1
ATOM 2207 N N . SER B 1 132 ? -7.336 -6.059 -7.93 1 95.62 132 SER B N 1
ATOM 2208 C CA . SER B 1 132 ? -6.695 -5.16 -6.973 1 95.62 132 SER B CA 1
ATOM 2209 C C . SER B 1 132 ? -7.73 -4.438 -6.117 1 95.62 132 SER B C 1
ATOM 2211 O O . SER B 1 132 ? -7.512 -4.219 -4.922 1 95.62 132 SER B O 1
ATOM 2213 N N . GLU B 1 133 ? -8.805 -4.117 -6.695 1 94.44 133 GLU B N 1
ATOM 2214 C CA . GLU B 1 133 ? -9.883 -3.484 -5.941 1 94.44 133 GLU B CA 1
ATOM 2215 C C . GLU B 1 133 ? -10.438 -4.426 -4.875 1 94.44 133 GLU B C 1
ATOM 2217 O O . GLU B 1 133 ? -10.656 -4.02 -3.732 1 94.44 133 GLU B O 1
ATOM 2222 N N . TYR B 1 134 ? -10.688 -5.617 -5.316 1 95.38 134 TYR B N 1
ATOM 2223 C CA . TYR B 1 134 ? -11.172 -6.605 -4.359 1 95.38 134 TYR B CA 1
ATOM 2224 C C . TYR B 1 134 ? -10.18 -6.785 -3.211 1 95.38 134 TYR B C 1
ATOM 2226 O O . TYR B 1 134 ? -10.578 -6.801 -2.043 1 95.38 134 TYR B O 1
ATOM 2234 N N . VAL B 1 135 ? -8.961 -6.906 -3.477 1 97.31 135 VAL B N 1
ATOM 2235 C CA . VAL B 1 135 ? -7.918 -7.098 -2.473 1 97.31 135 VAL B CA 1
ATOM 2236 C C . VAL B 1 135 ? -7.895 -5.906 -1.52 1 97.31 135 VAL B C 1
ATOM 2238 O O . VAL B 1 135 ? -7.855 -6.078 -0.3 1 97.31 135 VAL B O 1
ATOM 2241 N N . LEU B 1 136 ? -7.945 -4.746 -2.115 1 96.19 136 LEU B N 1
ATOM 2242 C CA . LEU B 1 136 ? -7.922 -3.539 -1.295 1 96.19 136 LEU B CA 1
ATOM 2243 C C . LEU B 1 136 ? -9.094 -3.521 -0.321 1 96.19 136 LEU B C 1
ATOM 2245 O O . LEU B 1 136 ? -8.938 -3.141 0.841 1 96.19 136 LEU B O 1
ATOM 2249 N N . HIS B 1 137 ? -10.211 -4.004 -0.686 1 94.62 137 HIS B N 1
ATOM 2250 C CA . HIS B 1 137 ? -11.445 -3.936 0.096 1 94.62 137 HIS B CA 1
ATOM 2251 C C . HIS B 1 137 ? -11.492 -5.039 1.146 1 94.62 137 HIS B C 1
ATOM 2253 O O . HIS B 1 137 ? -12.094 -4.867 2.209 1 94.62 137 HIS B O 1
ATOM 2259 N N . HIS B 1 138 ? -10.758 -6.07 0.914 1 96.5 138 HIS B N 1
ATOM 2260 C CA . HIS B 1 138 ? -11.023 -7.234 1.751 1 96.5 138 HIS B CA 1
ATOM 2261 C C . HIS B 1 138 ? -9.758 -7.684 2.479 1 96.5 138 HIS B C 1
ATOM 2263 O O . HIS B 1 138 ? -9.812 -8.57 3.334 1 96.5 138 HIS B O 1
ATOM 2269 N N . SER B 1 139 ? -8.711 -7.113 2.133 1 97.44 139 SER B N 1
ATOM 2270 C CA . SER B 1 139 ? -7.449 -7.547 2.729 1 97.44 139 SER B CA 1
ATOM 2271 C C . SER B 1 139 ? -7.457 -7.352 4.242 1 97.44 139 SER B C 1
ATOM 2273 O O . SER B 1 139 ? -7.879 -6.305 4.734 1 97.44 139 SER B O 1
ATOM 2275 N N . PRO B 1 140 ? -6.906 -8.328 4.941 1 95.94 140 PRO B N 1
ATOM 2276 C CA . PRO B 1 140 ? -6.758 -8.195 6.391 1 95.94 140 PRO B CA 1
ATOM 2277 C C . PRO B 1 140 ? -5.496 -7.426 6.781 1 95.94 140 PRO B C 1
ATOM 2279 O O . PRO B 1 140 ? -5.266 -7.172 7.965 1 95.94 140 PRO B O 1
ATOM 2282 N N . VAL B 1 141 ? -4.664 -7.141 5.836 1 97.88 141 VAL B N 1
ATOM 2283 C CA . VAL B 1 141 ? -3.375 -6.504 6.086 1 97.88 141 VAL B CA 1
ATOM 2284 C C . VAL B 1 141 ? -3.178 -5.336 5.121 1 97.88 141 VAL B C 1
ATOM 2286 O O . VAL B 1 141 ? -3.91 -5.207 4.137 1 97.88 141 VAL B O 1
ATOM 2289 N N . PRO B 1 142 ? -2.219 -4.457 5.398 1 98.44 142 PRO B N 1
ATOM 2290 C CA . PRO B 1 142 ? -1.933 -3.346 4.484 1 98.44 142 PRO B CA 1
ATOM 2291 C C . PRO B 1 142 ? -1.64 -3.814 3.061 1 98.44 142 PRO B C 1
ATOM 2293 O O . PRO B 1 142 ? -1.069 -4.891 2.865 1 98.44 142 PRO B O 1
ATOM 2296 N N . VAL B 1 143 ? -2.07 -3.004 2.125 1 98.69 143 VAL B N 1
ATOM 2297 C CA . VAL B 1 143 ? -1.921 -3.334 0.712 1 98.69 143 VAL B CA 1
ATOM 2298 C C . VAL B 1 143 ? -1.085 -2.264 0.016 1 98.69 143 VAL B C 1
ATOM 2300 O O . VAL B 1 143 ? -1.383 -1.07 0.118 1 98.69 143 VAL B O 1
ATOM 2303 N N . MET B 1 144 ? -0.051 -2.701 -0.629 1 98.75 144 MET B N 1
ATOM 2304 C CA . MET B 1 144 ? 0.764 -1.835 -1.476 1 98.75 144 MET B CA 1
ATOM 2305 C C . MET B 1 144 ? 0.289 -1.887 -2.924 1 98.75 144 MET B C 1
ATOM 2307 O O . MET B 1 144 ? 0.33 -2.943 -3.557 1 98.75 144 MET B O 1
ATOM 2311 N N . ILE B 1 145 ? -0.155 -0.794 -3.408 1 98.25 145 ILE B N 1
ATOM 2312 C CA . ILE B 1 145 ? -0.61 -0.681 -4.789 1 98.25 145 ILE B CA 1
ATOM 2313 C C . ILE B 1 145 ? 0.462 0.007 -5.633 1 98.25 145 ILE B C 1
ATOM 2315 O O . ILE B 1 145 ? 0.784 1.175 -5.402 1 98.25 145 ILE B O 1
ATOM 2319 N N . CYS B 1 146 ? 0.925 -0.699 -6.605 1 98.06 146 CYS B N 1
ATOM 2320 C CA . CYS B 1 146 ? 2.021 -0.215 -7.438 1 98.06 146 CYS B CA 1
ATOM 2321 C C . CYS B 1 146 ? 1.547 0.059 -8.859 1 98.06 146 CYS B C 1
ATOM 2323 O O . CYS B 1 146 ? 1.319 -0.873 -9.633 1 98.06 146 CYS B O 1
ATOM 2325 N N . ARG B 1 147 ? 1.434 1.325 -9.133 1 94.38 147 ARG B N 1
ATOM 2326 C CA . ARG B 1 147 ? 1.033 1.707 -10.484 1 94.38 147 ARG B CA 1
ATOM 2327 C C . ARG B 1 147 ? 2.252 1.919 -11.375 1 94.38 147 ARG B C 1
ATOM 2329 O O . ARG B 1 147 ? 3.117 2.742 -11.07 1 94.38 147 ARG B O 1
ATOM 2336 N N . ARG B 1 148 ? 2.236 1.161 -12.391 1 88.38 148 ARG B N 1
ATOM 2337 C CA . ARG B 1 148 ? 3.287 1.346 -13.391 1 88.38 148 ARG B CA 1
ATOM 2338 C C . ARG B 1 148 ? 3.01 2.564 -14.258 1 88.38 148 ARG B C 1
ATOM 2340 O O . ARG B 1 148 ? 1.904 2.721 -14.781 1 88.38 148 ARG B O 1
ATOM 2347 N N . LYS B 1 149 ? 3.973 3.391 -14.32 1 80.88 149 LYS B N 1
ATOM 2348 C CA . LYS B 1 149 ? 3.822 4.543 -15.211 1 80.88 149 LYS B CA 1
ATOM 2349 C C . LYS B 1 149 ? 3.873 4.117 -16.672 1 80.88 149 LYS B C 1
ATOM 2351 O O . LYS B 1 149 ? 4.66 3.244 -17.047 1 80.88 149 LYS B O 1
ATOM 2356 N N . GLU B 1 150 ? 2.758 4.352 -17.484 1 68.5 150 GLU B N 1
ATOM 2357 C CA . GLU B 1 150 ? 2.729 3.986 -18.891 1 68.5 150 GLU B CA 1
ATOM 2358 C C . GLU B 1 150 ? 3.717 4.824 -19.703 1 68.5 150 GLU B C 1
ATOM 2360 O O . GLU B 1 150 ? 4.031 5.957 -19.328 1 68.5 150 GLU B O 1
#

Organism: Crassostrea virginica (NCBI:txid6565)

pLDDT: mean 83.86, std 17.74, range [39.09, 98.81]

Secondary structure (DSSP, 8-state):
-PPEEEEE--SSHHHHHHHHHHHHHT--TT-EEEEEEE----GGGSS---SS---HHHHHHHHHHHHHHHHHHHHHHHHHHHHHT-EEEEEEE-S-HHHHHHHHHHHTT-SEEEEES--S---TT-SS-HHHHHHHHH-SS-EEEEPPP-/-PPEEEEE--SSHHHHHHHHHHHHHT--TT-EEEEEEE----GGGGS---SS---HHHHHHHHHHHHHHHHHHHHHHHHHHHHHT-EEEEEEE-S-HHHHHHHHHHHTT-SEEEEES--S---TT-SS-HHHHHHHHH-SS-EEEEPPP-

Radius of gyration: 22.95 Å; Cα contacts (8 Å, |Δi|>4): 493; chains: 2; bounding box: 46×74×52 Å

Solvent-accessible surface area (backbone atoms only — not comparable to full-atom values): 16328 Å² total; per-residue (Å²): 132,70,53,27,38,29,34,47,36,75,83,27,71,30,16,50,44,24,51,52,49,40,58,74,70,54,61,52,94,66,38,35,36,37,36,33,30,50,62,74,66,67,73,68,72,69,44,72,75,62,85,61,85,68,53,68,65,57,55,49,47,50,52,49,47,42,50,49,51,46,51,51,47,51,50,53,51,51,48,50,34,57,74,70,69,51,50,63,50,78,42,79,36,74,72,57,52,29,60,39,51,40,51,48,31,60,75,63,61,28,65,32,38,38,25,16,26,47,56,86,67,81,64,78,87,48,77,56,27,74,45,45,45,44,31,67,75,62,39,89,40,28,34,35,40,24,60,67,83,129,132,71,50,27,36,30,33,46,37,75,82,27,72,31,17,49,44,26,50,52,49,38,59,75,70,55,62,52,94,66,37,37,36,37,38,33,30,52,68,80,67,66,65,69,70,68,48,74,76,61,85,60,85,67,54,67,63,58,56,50,48,51,52,49,48,50,51,49,51,44,50,49,48,48,49,51,52,51,48,52,35,57,75,70,68,50,50,62,49,77,44,80,35,78,79,57,52,31,60,38,50,39,51,49,31,59,77,63,60,29,65,32,38,38,25,16,26,47,55,86,67,81,64,78,87,47,75,56,28,72,46,45,47,46,33,66,74,61,41,91,40,28,34,35,38,24,58,65,84,129

Sequence (300 aa):
MARTIVIAMDGSEHSDYAFQWYVKNTYREGDKVVIVYCAEYNELAKQPLTLMSVDKSLITNLIEGEETKVKKLAAKFEELVKTYGIEGKIVRVNGEPGHGIVKIAEDEKAIMIVTGTRGLGNIRRKLLGSVSEYVLHHSPVPVMICRRKEMARTIVIAMDGSEHSDYAFQWYVKNTYREGDKVVIVYCAEYNELAKQPLTLMSVDKSLITNLIEGEETKVKKLAAKFEELVKTYGIEGKIVRVNGEPGHGIVKIAEDEKAIMIVTGTRGLGNIRRKLLGSVSEYVLHHSPVPVMICRRKE

InterPro domains:
  IPR006015 Universal stress protein A family [PR01438] (2-20)
  IPR006015 Universal stress protein A family [PR01438] (107-119)
  IPR006015 Universal stress protein A family [PR01438] (125-147)
  IPR006016 UspA [PF00582] (1-147)
  IPR014729 Rossmann-like alpha/beta/alpha sandwich fold [G3DSA:3.40.50.620] (1-150)

Foldseek 3Di:
DAAEEEQEDAPFPQSVQLVVCCLVPPDDPRHEYEYEYELDDDPVVPPPPPPDPPDPVVVVVRVVVSVVVVVVVLVVVVVVCVVSVHHYYYHYDYDQRLVVSQVVCVVVVHQEYTYEQDDPDDDPPGRRDPNRVSNCVRHPHYYHYDYDDD/DAAEEEQEDAPFPQSVQLVVCCLVPPDDPRHEYEYEYELPPDPVVPPPPPPDCPDPVVVVVVVVVSVVVVVVVLVVVVVVCVVSVHHYYYDYDYDQRLVVSQVVCVVVVHQEYTYEQDHPDDPPPGRRDPNRVSNCVRHPHYYHYDYDDD